Protein AF-A0A7S1SXX4-F1 (afdb_monomer)

Organism: NCBI:txid63592

Secondary structure (DSSP, 8-state):
---PPP-PPP-----PPPPP-----PPP-----------------------PPPP------S--GGG--EEEEHHHHHH-SSPPPTT-TT--EEEGGGS-GGGEEEEEE-----PPPSSTTS--TTS--TT-HHHHHHHHHHHHHHHHS-TT-EEEEEEHHHHS-TTS-TTTTTHHHHHHHHHH-SEEE-----TTGGG----SS-S-HHHH---HHHHSSTTSGGG-HHHHHHHHHHHHSPPP-SHHHHHHHHHHTT---

Structure (mmCIF, N/CA/C/O backbone):
data_AF-A0A7S1SXX4-F1
#
_entry.id   AF-A0A7S1SXX4-F1
#
loop_
_atom_site.group_PDB
_atom_site.id
_atom_site.type_symbol
_atom_site.label_atom_id
_atom_site.label_alt_id
_atom_site.label_comp_id
_atom_site.label_asym_id
_atom_site.label_entity_id
_atom_site.label_seq_id
_atom_site.pdbx_PDB_ins_code
_atom_site.Cartn_x
_atom_site.Cartn_y
_atom_site.Cartn_z
_atom_site.occupancy
_atom_site.B_iso_or_equiv
_atom_site.auth_seq_id
_atom_site.auth_comp_id
_atom_site.auth_asym_id
_atom_site.auth_atom_id
_atom_site.pdbx_PDB_model_num
ATOM 1 N N . GLY A 1 1 ? 48.242 -36.840 -3.205 1.00 42.34 1 GLY A N 1
ATOM 2 C CA . GLY A 1 1 ? 47.918 -35.452 -3.560 1.00 42.34 1 GLY A CA 1
ATOM 3 C C . GLY A 1 1 ? 46.430 -35.319 -3.431 1.00 42.34 1 GLY A C 1
ATOM 4 O O . GLY A 1 1 ? 45.737 -35.582 -4.400 1.00 42.34 1 GLY A O 1
ATOM 5 N N . ASP A 1 2 ? 45.972 -35.046 -2.214 1.00 36.59 2 ASP A N 1
ATOM 6 C CA . ASP A 1 2 ? 44.556 -34.873 -1.900 1.00 36.59 2 ASP A CA 1
ATOM 7 C C . ASP A 1 2 ? 44.138 -33.450 -2.254 1.00 36.59 2 ASP A C 1
ATOM 9 O O . ASP A 1 2 ? 44.758 -32.485 -1.806 1.00 36.59 2 ASP A O 1
ATOM 13 N N . SER A 1 3 ? 43.103 -33.330 -3.082 1.00 38.56 3 SER A N 1
ATOM 14 C CA . SER A 1 3 ? 42.464 -32.060 -3.411 1.00 38.56 3 SER A CA 1
ATOM 15 C C . SER A 1 3 ? 41.132 -32.006 -2.675 1.00 38.56 3 SER A C 1
ATOM 17 O O . SER A 1 3 ? 40.170 -32.678 -3.042 1.00 38.56 3 SER A O 1
ATOM 19 N N . SER A 1 4 ? 41.106 -31.246 -1.584 1.00 43.66 4 SER A N 1
ATOM 20 C CA . SER A 1 4 ? 39.895 -30.890 -0.857 1.00 43.66 4 SER A CA 1
ATOM 21 C C . SER A 1 4 ? 39.207 -29.709 -1.546 1.00 43.66 4 SER A C 1
ATOM 23 O O . SER A 1 4 ? 39.810 -28.668 -1.802 1.00 43.66 4 SER A O 1
ATOM 25 N N . VAL A 1 5 ? 37.921 -29.883 -1.845 1.00 42.25 5 VAL A N 1
ATOM 26 C CA . VAL A 1 5 ? 37.015 -28.828 -2.318 1.00 42.25 5 VAL A CA 1
ATOM 27 C C . VAL A 1 5 ? 36.476 -28.074 -1.096 1.00 42.25 5 VAL A C 1
ATOM 29 O O . VAL A 1 5 ? 36.021 -28.735 -0.159 1.00 42.25 5 VAL A O 1
ATOM 32 N N . PRO A 1 6 ? 36.486 -26.729 -1.059 1.00 37.81 6 PRO A N 1
ATOM 33 C CA . PRO A 1 6 ? 35.869 -25.993 0.032 1.00 37.81 6 PRO A CA 1
ATOM 34 C C . PRO A 1 6 ? 34.366 -25.823 -0.217 1.00 37.81 6 PRO A C 1
ATOM 36 O O . PRO A 1 6 ? 33.935 -25.263 -1.224 1.00 37.81 6 PRO A O 1
ATOM 39 N N . THR A 1 7 ? 33.567 -26.293 0.735 1.00 38.50 7 THR A N 1
ATOM 40 C CA . THR A 1 7 ? 32.127 -26.049 0.831 1.00 38.50 7 THR A CA 1
ATOM 41 C C . THR A 1 7 ? 31.903 -24.626 1.348 1.00 38.50 7 THR A C 1
ATOM 43 O O . THR A 1 7 ? 32.208 -24.325 2.501 1.00 38.50 7 THR A O 1
ATOM 46 N N . SER A 1 8 ? 31.386 -23.730 0.507 1.00 35.53 8 SER A N 1
ATOM 47 C CA . SER A 1 8 ? 30.957 -22.393 0.927 1.00 35.53 8 SER A CA 1
ATOM 48 C C . SER A 1 8 ? 29.568 -22.456 1.566 1.00 35.53 8 SER A C 1
ATOM 50 O O . SER A 1 8 ? 28.611 -22.909 0.939 1.00 35.53 8 SER A O 1
ATOM 52 N N . VAL A 1 9 ? 29.468 -21.987 2.808 1.00 37.84 9 VAL A N 1
ATOM 53 C CA . VAL A 1 9 ? 28.214 -21.791 3.552 1.00 37.84 9 VAL A CA 1
ATOM 54 C C . VAL A 1 9 ? 27.491 -20.552 2.996 1.00 37.84 9 VAL A C 1
ATOM 56 O O . VAL A 1 9 ? 28.163 -19.551 2.733 1.00 37.84 9 VAL A O 1
ATOM 59 N N . PRO A 1 10 ? 26.157 -20.568 2.805 1.00 34.31 10 PRO A N 1
ATOM 60 C CA . PRO A 1 10 ? 25.430 -19.376 2.395 1.00 34.31 10 PRO A CA 1
ATOM 61 C C . PRO A 1 10 ? 25.382 -18.365 3.545 1.00 34.31 10 PRO A C 1
ATOM 63 O O . PRO A 1 10 ? 25.036 -18.687 4.679 1.00 34.31 10 PRO A O 1
ATOM 66 N N . ASN A 1 11 ? 25.770 -17.137 3.220 1.00 31.97 11 ASN A N 1
ATOM 67 C CA . ASN A 1 11 ? 25.748 -15.985 4.106 1.00 31.97 11 ASN A CA 1
ATOM 68 C C . ASN A 1 11 ? 24.285 -15.544 4.283 1.00 31.97 11 ASN A C 1
ATOM 70 O O . ASN A 1 11 ? 23.679 -15.039 3.339 1.00 31.97 11 ASN A O 1
ATOM 74 N N . GLU A 1 12 ? 23.697 -15.775 5.457 1.00 30.33 12 GLU A N 1
ATOM 75 C CA . GLU A 1 12 ? 22.389 -15.216 5.806 1.00 30.33 12 GLU A CA 1
ATOM 76 C C . GLU A 1 12 ? 22.524 -13.692 5.926 1.00 30.33 12 GLU A C 1
ATOM 78 O O . GLU A 1 12 ? 23.107 -13.168 6.876 1.00 30.33 12 GLU A O 1
ATOM 83 N N . SER A 1 13 ? 22.019 -12.960 4.932 1.00 32.44 13 SER A N 1
ATOM 84 C CA . SER A 1 13 ? 21.911 -11.504 5.017 1.00 32.44 13 SER A CA 1
ATOM 85 C C . SER A 1 13 ? 20.842 -11.112 6.047 1.00 32.44 13 SER A C 1
ATOM 87 O O . SER A 1 13 ? 19.745 -11.676 6.032 1.00 32.44 13 SER A O 1
ATOM 89 N N . PRO A 1 14 ? 21.114 -10.131 6.928 1.00 28.44 14 PRO A N 1
ATOM 90 C CA . PRO A 1 14 ? 20.143 -9.679 7.914 1.00 28.44 14 PRO A CA 1
ATOM 91 C C . PRO A 1 14 ? 18.947 -9.009 7.229 1.00 28.44 14 PRO A C 1
ATOM 93 O O . PRO A 1 14 ? 19.100 -8.234 6.285 1.00 28.44 14 PRO A O 1
ATOM 96 N N . ALA A 1 15 ? 17.743 -9.294 7.727 1.00 28.27 15 ALA A N 1
ATOM 97 C CA . ALA A 1 15 ? 16.518 -8.636 7.298 1.00 28.27 15 ALA A CA 1
ATOM 98 C C . ALA A 1 15 ? 16.593 -7.128 7.603 1.00 28.27 15 ALA A C 1
ATOM 100 O O . ALA A 1 15 ? 16.555 -6.720 8.762 1.00 28.27 15 ALA A O 1
ATOM 101 N N . VAL A 1 16 ? 16.698 -6.304 6.559 1.00 31.19 16 VAL A N 1
ATOM 102 C CA . VAL A 1 16 ? 16.670 -4.836 6.660 1.00 31.19 16 VAL A CA 1
ATOM 103 C C . VAL A 1 16 ? 15.206 -4.351 6.636 1.00 31.19 16 VAL A C 1
ATOM 105 O O . VAL A 1 16 ? 14.392 -4.945 5.917 1.00 31.19 16 VAL A O 1
ATOM 108 N N . PRO A 1 17 ? 14.824 -3.327 7.429 1.00 28.09 17 PRO A N 1
ATOM 109 C CA . PRO A 1 17 ? 13.440 -2.864 7.519 1.00 28.09 17 PRO A CA 1
ATOM 110 C C . PRO A 1 17 ? 12.947 -2.278 6.193 1.00 28.09 17 PRO A C 1
ATOM 112 O O . PRO A 1 17 ? 13.644 -1.498 5.549 1.00 28.09 17 PRO A O 1
ATOM 115 N N . VAL A 1 18 ? 11.717 -2.625 5.815 1.00 35.22 18 VAL A N 1
ATOM 116 C CA . VAL A 1 18 ? 10.977 -1.946 4.745 1.00 35.22 18 VAL A CA 1
ATOM 117 C C . VAL A 1 18 ? 10.426 -0.644 5.339 1.00 35.22 18 VAL A C 1
ATOM 119 O O . VAL A 1 18 ? 9.775 -0.715 6.381 1.00 35.22 18 VAL A O 1
ATOM 122 N N . PRO A 1 19 ? 10.669 0.536 4.744 1.00 34.72 19 PRO A N 1
ATOM 123 C CA . PRO A 1 19 ? 10.151 1.785 5.285 1.00 34.72 19 PRO A CA 1
ATOM 124 C C . PRO A 1 19 ? 8.632 1.849 5.102 1.00 34.72 19 PRO A C 1
ATOM 126 O O . PRO A 1 19 ? 8.118 1.814 3.985 1.00 34.72 19 PRO A O 1
ATOM 129 N N . ILE A 1 20 ? 7.915 1.959 6.217 1.00 40.34 20 ILE A N 1
ATOM 130 C CA . ILE A 1 20 ? 6.488 2.274 6.258 1.00 40.34 20 ILE A CA 1
ATOM 131 C C . ILE A 1 20 ? 6.374 3.788 6.412 1.00 40.34 20 ILE A C 1
ATOM 133 O O . ILE A 1 20 ? 6.875 4.364 7.378 1.00 40.34 20 ILE A O 1
ATOM 137 N N . MET A 1 21 ? 5.728 4.453 5.453 1.00 36.31 21 MET A N 1
ATOM 138 C CA . MET A 1 21 ? 5.452 5.885 5.556 1.00 36.31 21 MET A CA 1
ATOM 139 C C . MET A 1 21 ? 4.348 6.119 6.594 1.00 36.31 21 MET A C 1
ATOM 141 O O . MET A 1 21 ? 3.162 5.999 6.296 1.00 36.31 21 MET A O 1
ATOM 145 N N . GLY A 1 22 ? 4.743 6.427 7.829 1.00 29.55 22 GLY A N 1
ATOM 146 C CA . GLY A 1 22 ? 3.847 6.903 8.880 1.00 29.55 22 GLY A CA 1
ATOM 147 C C . GLY A 1 22 ? 3.917 8.425 9.010 1.00 29.55 22 GLY A C 1
ATOM 148 O O . GLY A 1 22 ? 4.982 8.978 9.274 1.00 29.55 22 GLY A O 1
ATOM 149 N N . ASN A 1 23 ? 2.782 9.110 8.871 1.00 30.80 23 ASN A N 1
ATOM 150 C CA . ASN A 1 23 ? 2.669 10.531 9.200 1.00 30.80 23 ASN A CA 1
ATOM 151 C C . ASN A 1 23 ? 2.659 10.715 10.728 1.00 30.80 23 ASN A C 1
ATOM 153 O O . ASN A 1 23 ? 1.639 10.503 11.381 1.00 30.80 23 ASN A O 1
ATOM 157 N N . THR A 1 24 ? 3.774 11.147 11.319 1.00 30.06 24 THR A N 1
ATOM 158 C CA . THR A 1 24 ? 3.806 11.626 12.712 1.00 30.06 24 THR A CA 1
ATOM 159 C C . THR A 1 24 ? 3.599 13.137 12.771 1.00 30.06 24 THR A C 1
ATOM 161 O O . THR A 1 24 ? 4.527 13.907 12.531 1.00 30.06 24 THR A O 1
ATOM 164 N N . LEU A 1 25 ? 2.391 13.567 13.145 1.00 32.88 25 LEU A N 1
ATOM 165 C CA . LEU A 1 25 ? 2.101 14.935 13.584 1.00 32.88 25 LEU A CA 1
ATOM 166 C C . LEU A 1 25 ? 2.205 15.008 15.113 1.00 32.88 25 LEU A C 1
ATOM 168 O O . LEU A 1 25 ? 1.455 14.361 15.842 1.00 32.88 25 LEU A O 1
ATOM 172 N N . GLY A 1 26 ? 3.169 15.790 15.601 1.00 26.61 26 GLY A N 1
ATOM 173 C CA . GLY A 1 26 ? 3.351 16.067 17.022 1.00 26.61 26 GLY A CA 1
ATOM 174 C C . GLY A 1 26 ? 2.311 17.060 17.542 1.00 26.61 26 GLY A C 1
ATOM 175 O O . GLY A 1 26 ? 2.196 18.166 17.021 1.00 26.61 26 GLY A O 1
ATOM 176 N N . SER A 1 27 ? 1.591 16.696 18.606 1.00 31.97 27 SER A N 1
ATOM 177 C CA . SER A 1 27 ? 0.751 17.631 19.363 1.00 31.97 27 SER A CA 1
ATOM 178 C C . SER A 1 27 ? 1.429 18.017 20.681 1.00 31.97 27 SER A C 1
ATOM 180 O O . SER A 1 27 ? 1.639 17.176 21.557 1.00 31.97 27 SER A O 1
ATOM 182 N N . SER A 1 28 ? 1.732 19.305 20.825 1.00 31.22 28 SER A N 1
ATOM 183 C CA . SER A 1 28 ? 2.083 19.959 22.089 1.00 31.22 28 SER A CA 1
ATOM 184 C C . SER A 1 28 ? 0.859 19.997 23.015 1.00 31.22 28 SER A C 1
ATOM 186 O O . SER A 1 28 ? -0.213 20.440 22.606 1.00 31.22 28 SER A O 1
ATOM 188 N N . GLY A 1 29 ? 1.012 19.512 24.250 1.00 29.17 29 GLY A N 1
ATOM 189 C CA . GLY A 1 29 ? -0.036 19.486 25.271 1.00 29.17 29 GLY A CA 1
ATOM 190 C C . GLY A 1 29 ? 0.169 20.540 26.360 1.00 29.17 29 GLY A C 1
ATOM 191 O O . GLY A 1 29 ? 1.288 20.763 26.822 1.00 29.17 29 GLY A O 1
ATOM 192 N N . ALA A 1 30 ? -0.934 21.128 26.832 1.00 28.55 30 ALA A N 1
ATOM 193 C CA . ALA A 1 30 ? -0.985 21.946 28.039 1.00 28.55 30 ALA A CA 1
ATOM 194 C C . ALA A 1 30 ? -2.133 21.507 28.977 1.00 28.55 30 ALA A C 1
ATOM 196 O O . ALA A 1 30 ? -3.298 21.606 28.624 1.00 28.55 30 ALA A O 1
ATOM 197 N N . LYS A 1 31 ? -1.720 21.082 30.185 1.00 30.44 31 LYS A N 1
ATOM 198 C CA . LYS A 1 31 ? -2.315 21.203 31.542 1.00 30.44 31 LYS A CA 1
ATOM 199 C C . LYS A 1 31 ? -3.751 20.730 31.864 1.00 30.44 31 LYS A C 1
ATOM 201 O O . LYS A 1 31 ? -4.723 21.228 31.321 1.00 30.44 31 LYS A O 1
ATOM 206 N N . GLY A 1 32 ? -3.851 19.992 32.984 1.00 30.33 32 GLY A N 1
ATOM 207 C CA . GLY A 1 32 ? -4.975 20.077 33.940 1.00 30.33 32 GLY A CA 1
ATOM 208 C C . GLY A 1 32 ? -5.210 18.822 34.801 1.00 30.33 32 GLY A C 1
ATOM 209 O O . GLY A 1 32 ? -5.656 17.813 34.282 1.00 30.33 32 GLY A O 1
ATOM 210 N N . LYS A 1 33 ? -4.920 18.887 36.112 1.00 31.12 33 LYS A N 1
ATOM 211 C CA . LYS A 1 33 ? -5.142 17.847 37.153 1.00 31.12 33 LYS A CA 1
ATOM 212 C C . LYS A 1 33 ? -6.550 17.937 37.777 1.00 31.12 33 LYS A C 1
ATOM 214 O O . LYS A 1 33 ? -6.997 19.059 37.989 1.00 31.12 33 LYS A O 1
ATOM 219 N N . THR A 1 34 ? -7.130 16.806 38.223 1.00 30.00 34 THR A N 1
ATOM 220 C CA . THR A 1 34 ? -7.563 16.434 39.619 1.00 30.00 34 THR A CA 1
ATOM 221 C C . THR A 1 34 ? -8.603 15.279 39.602 1.00 30.00 34 THR A C 1
ATOM 223 O O . THR A 1 34 ? -9.496 15.300 38.768 1.00 30.00 34 THR A O 1
ATOM 226 N N . ALA A 1 35 ? -8.305 14.135 40.251 1.00 32.50 35 ALA A N 1
ATOM 227 C CA . ALA A 1 35 ? -8.849 13.572 41.524 1.00 32.50 35 ALA A CA 1
ATOM 228 C C . ALA A 1 35 ? -10.248 12.902 41.385 1.00 32.50 35 ALA A C 1
ATOM 230 O O . ALA A 1 35 ? -11.207 13.577 41.044 1.00 32.50 35 ALA A O 1
ATOM 231 N N . GLU A 1 36 ? -10.374 11.565 41.368 1.00 30.97 36 GLU A N 1
ATOM 232 C CA . GLU A 1 36 ? -10.421 10.569 42.477 1.00 30.97 36 GLU A CA 1
ATOM 233 C C . GLU A 1 36 ? -11.829 10.387 43.094 1.00 30.97 36 GLU A C 1
ATOM 235 O O . GLU A 1 36 ? -12.333 11.295 43.747 1.00 30.97 36 GLU A O 1
ATOM 240 N N . THR A 1 37 ? -12.461 9.217 42.880 1.00 32.47 37 THR A N 1
ATOM 241 C CA . THR A 1 37 ? -13.038 8.281 43.890 1.00 32.47 37 THR A CA 1
ATOM 242 C C . THR A 1 37 ? -14.017 7.268 43.253 1.00 32.47 37 THR A C 1
ATOM 244 O O . THR A 1 37 ? -14.938 7.634 42.532 1.00 32.47 37 THR A O 1
ATOM 247 N N . ASP A 1 38 ? -13.788 5.987 43.552 1.00 31.61 38 ASP A N 1
ATOM 248 C CA . ASP A 1 38 ? -14.697 4.817 43.461 1.00 31.61 38 ASP A CA 1
ATOM 249 C C . ASP A 1 38 ? -15.239 4.546 44.902 1.00 31.61 38 ASP A C 1
ATOM 251 O O . ASP A 1 38 ? -14.650 5.143 45.816 1.00 31.61 38 ASP A O 1
ATOM 255 N N . PRO A 1 39 ? -16.242 3.672 45.219 1.00 46.91 39 PRO A N 1
ATOM 256 C CA . PRO A 1 39 ? -16.482 2.356 44.595 1.00 46.91 39 PRO A CA 1
ATOM 257 C C . PRO A 1 39 ? -17.946 1.811 44.492 1.00 46.91 39 PRO A C 1
ATOM 259 O O . PRO A 1 39 ? -18.833 2.125 45.280 1.00 46.91 39 PRO A O 1
ATOM 262 N N . THR A 1 40 ? -18.113 0.850 43.569 1.00 33.00 40 THR A N 1
ATOM 263 C CA . THR A 1 40 ? -18.828 -0.456 43.666 1.00 33.00 40 THR A CA 1
ATOM 264 C C . THR A 1 40 ? -20.320 -0.544 44.046 1.00 33.00 40 THR A C 1
ATOM 266 O O . THR A 1 40 ? -20.675 -0.367 45.205 1.00 33.00 40 THR A O 1
ATOM 269 N N . THR A 1 41 ? -21.152 -1.128 43.158 1.00 35.28 41 THR A N 1
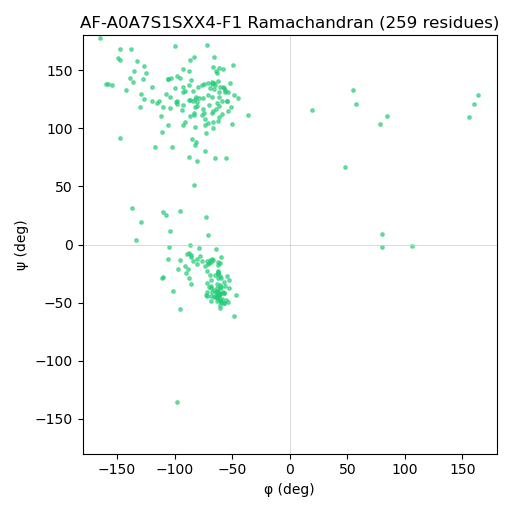ATOM 270 C CA . THR A 1 41 ? -21.976 -2.331 43.471 1.00 35.28 41 THR A CA 1
ATOM 271 C C . THR A 1 41 ? -22.445 -3.084 42.209 1.00 35.28 41 THR A C 1
ATOM 273 O O . THR A 1 41 ? -22.862 -2.481 41.227 1.00 35.28 41 THR A O 1
ATOM 276 N N . VAL A 1 42 ? -22.384 -4.419 42.271 1.00 39.59 42 VAL A N 1
ATOM 277 C CA . VAL A 1 42 ? -22.809 -5.422 41.269 1.00 39.59 42 VAL A CA 1
ATOM 278 C C . VAL A 1 42 ? -24.255 -5.868 41.541 1.00 39.59 42 VAL A C 1
ATOM 280 O O . VAL A 1 42 ? -24.644 -5.945 42.708 1.00 39.59 42 VAL A O 1
ATOM 283 N N . PRO A 1 43 ? -25.022 -6.273 40.510 1.00 39.00 43 PRO A N 1
ATOM 284 C CA . PRO A 1 43 ? -25.698 -7.566 40.624 1.00 39.00 43 PRO A CA 1
ATOM 285 C C . PRO A 1 43 ? -25.634 -8.431 39.353 1.00 39.00 43 PRO A C 1
ATOM 287 O O . PRO A 1 43 ? -25.790 -7.985 38.221 1.00 39.00 43 PRO A O 1
ATOM 290 N N . THR A 1 44 ? -25.441 -9.720 39.609 1.00 36.31 44 THR A N 1
ATOM 291 C CA . THR A 1 44 ? -25.554 -10.880 38.722 1.00 36.31 44 THR A CA 1
ATOM 292 C C . THR A 1 44 ? -26.988 -11.157 38.268 1.00 36.31 44 THR A C 1
ATOM 294 O O . THR A 1 44 ? -27.878 -11.257 39.108 1.00 36.31 44 THR A O 1
ATOM 297 N N . SER A 1 45 ? -27.179 -11.484 36.988 1.00 38.81 45 SER A N 1
ATOM 298 C CA . SER A 1 45 ? -28.032 -12.615 36.587 1.00 38.81 45 SER A CA 1
ATOM 299 C C . SER A 1 45 ? -27.597 -13.147 35.217 1.00 38.81 45 SER A C 1
ATOM 301 O O . SER A 1 45 ? -27.200 -12.389 34.336 1.00 38.81 45 SER A O 1
ATOM 303 N N . ARG A 1 46 ? -27.570 -14.478 35.115 1.00 36.34 46 ARG A N 1
ATOM 304 C CA . ARG A 1 46 ? -27.290 -15.276 33.918 1.00 36.34 46 ARG A CA 1
ATOM 305 C C . ARG A 1 46 ? -28.603 -15.472 33.173 1.00 36.34 46 ARG A C 1
ATOM 307 O O . ARG A 1 46 ? -29.553 -15.848 33.842 1.00 36.34 46 ARG A O 1
ATOM 314 N N . ASP A 1 47 ? -28.597 -15.347 31.848 1.00 35.88 47 ASP A N 1
ATOM 315 C CA . ASP A 1 47 ? -29.433 -16.172 30.971 1.00 35.88 47 ASP A CA 1
ATOM 316 C C . ASP A 1 47 ? -28.878 -16.233 29.534 1.00 35.88 47 ASP A C 1
ATOM 318 O O . ASP A 1 47 ? -28.378 -15.254 28.990 1.00 35.88 47 ASP A O 1
ATOM 322 N N . ALA A 1 48 ? -28.945 -17.460 29.012 1.00 36.34 48 ALA A N 1
ATOM 323 C CA . ALA A 1 48 ? -28.829 -17.993 27.653 1.00 36.34 48 ALA A CA 1
ATOM 324 C C . ALA A 1 48 ? -28.155 -17.173 26.527 1.00 36.34 48 ALA A C 1
ATOM 326 O O . ALA A 1 48 ? -28.665 -16.186 26.005 1.00 36.34 48 ALA A O 1
ATOM 327 N N . GLU A 1 49 ? -27.046 -17.746 26.062 1.00 33.06 49 GLU A N 1
ATOM 328 C CA . GLU A 1 49 ? -26.211 -17.384 24.921 1.00 33.06 49 GLU A CA 1
ATOM 329 C C . GLU A 1 49 ? -26.911 -17.680 23.578 1.00 33.06 49 GLU A C 1
ATOM 331 O O . GLU A 1 49 ? -27.004 -18.823 23.133 1.00 33.06 49 GLU A O 1
ATOM 336 N N . ALA A 1 50 ? -27.390 -16.624 22.920 1.00 38.34 50 ALA A N 1
ATOM 337 C CA . ALA A 1 50 ? -27.614 -16.579 21.480 1.00 38.34 50 ALA A CA 1
ATOM 338 C C . ALA A 1 50 ? -26.660 -15.523 20.913 1.00 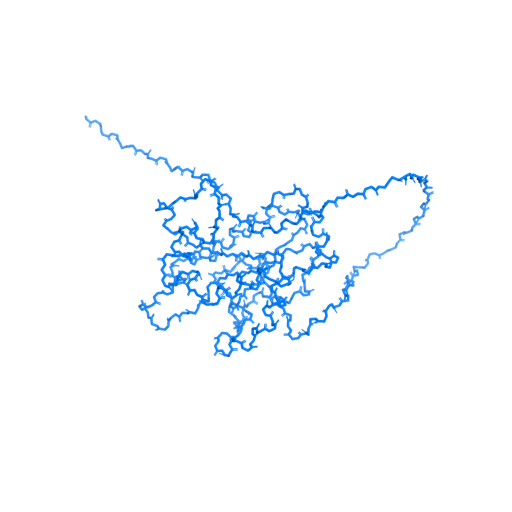38.34 50 ALA A C 1
ATOM 340 O O . ALA A 1 50 ? -26.688 -14.374 21.351 1.00 38.34 50 ALA A O 1
ATOM 341 N N . THR A 1 51 ? -25.784 -15.909 19.983 1.00 39.62 51 THR A N 1
ATOM 342 C CA . THR A 1 51 ? -24.799 -15.010 19.367 1.00 39.62 51 THR A CA 1
ATOM 343 C C . THR A 1 51 ? -25.524 -13.849 18.673 1.00 39.62 51 THR A C 1
ATOM 345 O O . THR A 1 51 ? -26.218 -14.090 17.681 1.00 39.62 51 THR A O 1
ATOM 348 N N . PRO A 1 52 ? -25.408 -12.595 19.149 1.00 33.31 52 PRO A N 1
ATOM 349 C CA . PRO A 1 52 ? -26.037 -11.474 18.479 1.00 33.31 52 PRO A CA 1
ATOM 350 C C . PRO A 1 52 ? -25.174 -11.064 17.288 1.00 33.31 52 PRO A C 1
ATOM 352 O O . PRO A 1 52 ? -23.953 -10.938 17.399 1.00 33.31 52 PRO A O 1
ATOM 355 N N . ALA A 1 53 ? -25.818 -10.820 16.148 1.00 39.78 53 ALA A N 1
ATOM 356 C CA . ALA A 1 53 ? -25.211 -10.060 15.068 1.00 39.78 53 ALA A CA 1
ATOM 357 C C . ALA A 1 53 ? -24.734 -8.712 15.633 1.00 39.78 53 ALA A C 1
ATOM 359 O O . ALA A 1 53 ? -25.516 -7.978 16.239 1.00 39.78 53 ALA A O 1
ATOM 360 N N . VAL A 1 54 ? -23.444 -8.417 15.472 1.00 38.97 54 VAL A N 1
ATOM 361 C CA . VAL A 1 54 ? -22.851 -7.147 15.901 1.00 38.97 54 VAL A CA 1
ATOM 362 C C . VAL A 1 54 ? -23.512 -6.018 15.096 1.00 38.97 54 VAL A C 1
ATOM 364 O O . VAL A 1 54 ? -23.451 -6.058 13.864 1.00 38.97 54 VAL A O 1
ATOM 367 N N . PRO A 1 55 ? -24.152 -5.026 15.741 1.00 33.78 55 PRO A N 1
ATOM 368 C CA . PRO A 1 55 ? -24.711 -3.876 15.044 1.00 33.78 55 PRO A CA 1
ATOM 369 C C . PRO A 1 55 ? -23.596 -3.104 14.336 1.00 33.78 55 PRO A C 1
ATOM 371 O O . PRO A 1 55 ? -22.553 -2.810 14.923 1.00 33.78 55 PRO A O 1
ATOM 374 N N . SER A 1 56 ? -23.811 -2.784 13.061 1.00 47.69 56 SER A N 1
ATOM 375 C CA . SER A 1 56 ? -22.929 -1.904 12.295 1.00 47.69 56 SER A CA 1
ATOM 376 C C . SER A 1 56 ? -23.142 -0.459 12.757 1.00 47.69 56 SER A C 1
ATOM 378 O O . SER A 1 56 ? -23.885 0.306 12.148 1.00 47.69 56 SER A O 1
ATOM 380 N N . ASP A 1 57 ? -22.526 -0.095 13.881 1.00 36.22 57 ASP A N 1
ATOM 381 C CA . ASP A 1 57 ? -22.570 1.262 14.432 1.00 36.22 57 ASP A CA 1
ATOM 382 C C . ASP A 1 57 ? -21.560 2.163 13.709 1.00 36.22 57 ASP A C 1
ATOM 384 O O . ASP A 1 57 ? -20.522 2.553 14.251 1.00 36.22 57 ASP A O 1
ATOM 388 N N . ARG A 1 58 ? -21.855 2.511 12.452 1.00 51.84 58 ARG A N 1
ATOM 389 C CA . ARG A 1 58 ? -21.244 3.682 11.816 1.00 51.84 58 ARG A CA 1
ATOM 390 C C . ARG A 1 58 ? -22.346 4.581 11.257 1.00 51.84 58 ARG A C 1
ATOM 392 O O . ARG A 1 58 ? -23.113 4.135 10.405 1.00 51.84 58 ARG A O 1
ATOM 399 N N . PRO A 1 59 ? -22.389 5.871 11.635 1.00 34.69 59 PRO A N 1
ATOM 400 C CA . PRO A 1 59 ? -22.920 6.880 10.741 1.00 34.69 59 PRO A CA 1
ATOM 401 C C . PRO A 1 59 ? -21.996 6.861 9.529 1.00 34.69 59 PRO A C 1
ATOM 403 O O . PRO A 1 59 ? -20.833 7.256 9.620 1.00 34.69 59 PRO A O 1
ATOM 406 N N . THR A 1 60 ? -22.474 6.319 8.415 1.00 41.00 60 THR A N 1
ATOM 407 C CA . THR A 1 60 ? -21.802 6.433 7.127 1.00 41.00 60 THR A CA 1
ATOM 408 C C . THR A 1 60 ? -21.493 7.910 6.911 1.00 41.00 60 THR A C 1
ATOM 410 O O . THR A 1 60 ? -22.382 8.690 6.569 1.00 41.00 60 THR A O 1
ATOM 413 N N . ALA A 1 61 ? -20.231 8.317 7.087 1.00 42.97 61 ALA A N 1
ATOM 414 C CA . ALA A 1 61 ? -19.708 9.397 6.265 1.00 42.97 61 ALA A CA 1
ATOM 415 C C . ALA A 1 61 ? -20.172 9.055 4.848 1.00 42.97 61 ALA A C 1
ATOM 417 O O . ALA A 1 61 ? -20.016 7.894 4.473 1.00 42.97 61 ALA A O 1
ATOM 418 N N . ASN A 1 62 ? -20.854 9.979 4.165 1.00 39.38 62 ASN A N 1
ATOM 419 C CA . ASN A 1 62 ? -21.517 9.778 2.872 1.00 39.38 62 ASN A CA 1
ATOM 420 C C . ASN A 1 62 ? -20.537 9.239 1.812 1.00 39.38 62 ASN A C 1
ATOM 422 O O . ASN A 1 62 ? -20.090 9.963 0.929 1.00 39.38 62 ASN A O 1
ATOM 426 N N . VAL A 1 63 ? -20.185 7.965 1.912 1.00 43.62 63 VAL A N 1
ATOM 427 C CA . VAL A 1 63 ? -19.512 7.186 0.897 1.00 43.62 63 VAL A CA 1
ATOM 428 C C . VAL A 1 63 ? -20.676 6.587 0.121 1.00 43.62 63 VAL A C 1
ATOM 430 O O . VAL A 1 63 ? -21.387 5.741 0.669 1.00 43.62 63 VAL A O 1
ATOM 433 N N . PRO A 1 64 ? -20.979 7.089 -1.088 1.00 38.16 64 PRO A N 1
ATOM 434 C CA . PRO A 1 64 ? -22.076 6.553 -1.883 1.00 38.16 64 PRO A CA 1
ATOM 435 C C . PRO A 1 64 ? -21.917 5.031 -2.008 1.00 38.16 64 PRO A C 1
ATOM 437 O O . PRO A 1 64 ? -20.801 4.553 -2.196 1.00 38.16 64 PRO A O 1
ATOM 440 N N . SER A 1 65 ? -23.007 4.258 -1.906 1.00 45.41 65 SER A N 1
ATOM 441 C CA . SER A 1 65 ? -22.944 2.781 -1.872 1.00 45.41 65 SER A CA 1
ATOM 442 C C . SER A 1 65 ? -22.325 2.156 -3.128 1.00 45.41 65 SER A C 1
ATOM 444 O O . SER A 1 65 ? -21.902 1.006 -3.111 1.00 45.41 65 SER A O 1
ATOM 446 N N . SER A 1 66 ? -22.216 2.918 -4.219 1.00 45.34 66 SER A N 1
ATOM 447 C CA . SER A 1 66 ? -21.492 2.511 -5.419 1.00 45.34 66 SER A CA 1
ATOM 448 C C . SER A 1 66 ? -19.970 2.639 -5.286 1.00 45.34 66 SER A C 1
ATOM 450 O O . SER A 1 66 ? -19.272 2.167 -6.169 1.00 45.34 66 SER A O 1
ATOM 452 N N . ALA A 1 67 ? -19.420 3.256 -4.240 1.00 53.56 67 ALA A N 1
ATOM 453 C CA . ALA A 1 67 ? -17.985 3.507 -4.055 1.00 53.56 67 ALA A CA 1
ATOM 454 C C . ALA A 1 67 ? -17.318 2.567 -3.039 1.00 53.56 67 ALA A C 1
ATOM 456 O O . ALA A 1 67 ? -16.184 2.812 -2.629 1.00 53.56 67 ALA A O 1
ATOM 457 N N . GLU A 1 68 ? -18.004 1.505 -2.620 1.00 73.12 68 GLU A N 1
ATOM 458 C CA . GLU A 1 68 ? -17.446 0.574 -1.651 1.00 73.12 68 GLU A CA 1
ATOM 459 C C . GLU A 1 68 ? -16.259 -0.185 -2.262 1.00 73.12 68 GLU A C 1
ATOM 461 O O . GLU A 1 68 ? -16.400 -0.941 -3.225 1.00 73.12 68 GLU A O 1
ATOM 466 N N . GLY A 1 69 ? -15.060 0.074 -1.733 1.00 81.81 69 GLY A N 1
ATOM 467 C CA . GLY A 1 69 ? -13.846 -0.611 -2.156 1.00 81.81 69 GLY A CA 1
ATOM 468 C C . GLY A 1 69 ? -13.937 -2.106 -1.864 1.00 81.81 69 GLY A C 1
ATOM 469 O O . GLY A 1 69 ? -14.434 -2.511 -0.811 1.00 81.81 69 GLY A O 1
ATOM 470 N N . MET A 1 70 ? -13.438 -2.917 -2.793 1.00 88.94 70 MET A N 1
ATOM 471 C CA . MET A 1 70 ? -13.305 -4.359 -2.622 1.00 88.94 70 MET A CA 1
ATOM 472 C C . MET A 1 70 ? -11.909 -4.667 -2.087 1.00 88.94 70 MET A C 1
ATOM 474 O O . MET A 1 70 ? -10.917 -4.179 -2.624 1.00 88.94 70 MET A O 1
ATOM 478 N N . PHE A 1 71 ? -11.829 -5.485 -1.044 1.00 92.88 71 PHE A N 1
ATOM 479 C CA . PHE A 1 71 ? -10.580 -5.820 -0.370 1.00 92.88 71 PHE A CA 1
ATOM 480 C C . PHE A 1 71 ? -10.371 -7.331 -0.322 1.00 92.88 71 PHE A C 1
ATOM 482 O O . PHE A 1 71 ? -11.322 -8.102 -0.208 1.00 92.88 71 PHE A O 1
ATOM 489 N N . VAL A 1 72 ? -9.112 -7.753 -0.373 1.00 94.19 72 VAL A N 1
ATOM 490 C CA . VAL A 1 72 ? -8.682 -9.142 -0.180 1.00 94.19 72 VAL A CA 1
ATOM 491 C C . VAL A 1 72 ? -8.068 -9.264 1.208 1.00 94.19 72 VAL A C 1
ATOM 493 O O . VAL A 1 72 ? -7.168 -8.505 1.565 1.00 94.19 72 VAL A O 1
ATOM 496 N N . SER A 1 73 ? -8.546 -1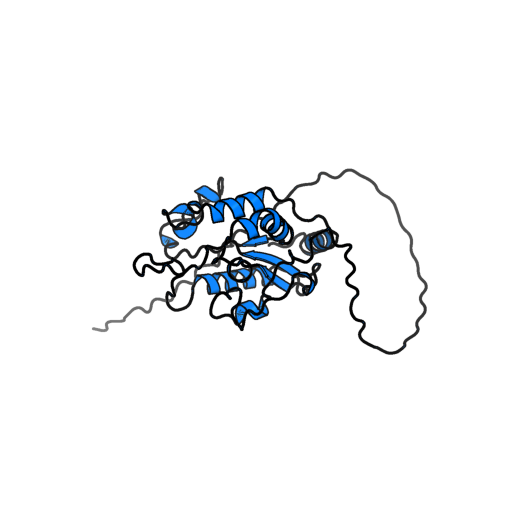0.214 2.011 1.00 96.31 73 SER A N 1
ATOM 497 C CA . SER A 1 73 ? -7.945 -10.488 3.319 1.00 96.31 73 SER A CA 1
ATOM 498 C C . SER A 1 73 ? -6.534 -11.059 3.158 1.00 96.31 73 SER A C 1
ATOM 500 O O . SER A 1 73 ? -6.247 -11.748 2.179 1.00 96.31 73 SER A O 1
ATOM 502 N N . LEU A 1 74 ? -5.656 -10.854 4.143 1.00 96.00 74 LEU A N 1
ATOM 503 C CA . LEU A 1 74 ? -4.323 -11.472 4.126 1.00 96.00 74 LEU A CA 1
ATOM 504 C C . LEU A 1 74 ? -4.384 -13.005 4.004 1.00 96.00 74 LEU A C 1
ATOM 506 O O . LEU A 1 74 ? -3.559 -13.598 3.317 1.00 96.00 74 LEU A O 1
ATOM 510 N N . SER A 1 75 ? -5.380 -13.651 4.620 1.00 95.44 75 SER A N 1
ATOM 511 C CA . SER A 1 75 ? -5.574 -15.099 4.466 1.00 95.44 75 SER A CA 1
ATOM 512 C C . SER A 1 75 ? -5.817 -15.475 3.007 1.00 95.44 75 SER A C 1
ATOM 514 O O . SER A 1 75 ? -5.140 -16.355 2.492 1.00 95.44 75 SER A O 1
ATOM 516 N N . ALA A 1 76 ? -6.735 -14.781 2.330 1.00 94.62 76 ALA A N 1
ATOM 517 C CA . ALA A 1 76 ? -7.023 -15.040 0.926 1.00 94.62 76 ALA A CA 1
ATOM 518 C C . ALA A 1 76 ? -5.830 -14.700 0.021 1.00 94.62 76 ALA A C 1
ATOM 520 O O . ALA A 1 76 ? -5.543 -15.448 -0.908 1.00 94.62 76 ALA A O 1
ATOM 521 N N . LEU A 1 77 ? -5.105 -13.610 0.309 1.00 93.12 77 LEU A N 1
ATOM 522 C CA . LEU A 1 77 ? -3.904 -13.205 -0.428 1.00 93.12 77 LEU A CA 1
ATOM 523 C C . LEU A 1 77 ? -2.839 -14.310 -0.433 1.00 93.12 77 LEU A C 1
ATOM 525 O O . LEU A 1 77 ? -2.221 -14.546 -1.470 1.00 93.12 77 LEU A O 1
ATOM 529 N N . ARG A 1 78 ? -2.619 -14.990 0.701 1.00 94.00 78 ARG A N 1
ATOM 530 C CA . ARG A 1 78 ? -1.615 -16.064 0.827 1.00 94.00 78 ARG A CA 1
ATOM 531 C C . ARG A 1 78 ? -1.879 -17.229 -0.129 1.00 94.00 78 ARG A C 1
ATOM 533 O O . ARG A 1 78 ? -0.925 -17.776 -0.682 1.00 94.00 78 ARG A O 1
ATOM 540 N N . ASP A 1 79 ? -3.149 -17.531 -0.384 1.00 92.69 79 ASP A N 1
ATOM 541 C CA . ASP A 1 79 ? -3.574 -18.626 -1.262 1.00 92.69 79 ASP A CA 1
ATOM 542 C C . ASP A 1 79 ? -3.518 -18.265 -2.757 1.00 92.69 79 ASP A C 1
ATOM 544 O O . ASP A 1 79 ? -3.611 -19.141 -3.624 1.00 92.69 79 ASP A O 1
ATOM 548 N N . LEU A 1 80 ? -3.346 -16.981 -3.092 1.00 88.19 80 LEU A N 1
ATOM 549 C CA . LEU A 1 80 ? -3.286 -16.533 -4.478 1.00 88.19 80 LEU A CA 1
ATOM 550 C C . LEU A 1 80 ? -1.992 -16.971 -5.167 1.00 88.19 80 LEU A C 1
ATOM 552 O O . LEU A 1 80 ? -0.895 -16.854 -4.625 1.00 88.19 80 LEU A O 1
ATOM 556 N N . ARG A 1 81 ? -2.119 -17.408 -6.422 1.00 85.50 81 ARG A N 1
ATOM 557 C CA . ARG A 1 81 ? -0.981 -17.660 -7.330 1.00 85.50 81 ARG A CA 1
ATOM 558 C C . ARG A 1 81 ? -0.704 -16.485 -8.265 1.00 85.50 81 ARG A C 1
ATOM 560 O O . ARG A 1 81 ? 0.389 -16.346 -8.803 1.00 85.50 81 ARG A O 1
ATOM 567 N N . GLU A 1 82 ? -1.707 -15.641 -8.450 1.00 84.00 82 GLU A N 1
ATOM 568 C CA . GLU A 1 82 ? -1.675 -14.452 -9.285 1.00 84.00 82 GLU A CA 1
ATOM 569 C C . GLU A 1 82 ? -2.578 -13.380 -8.679 1.00 84.00 82 GLU A C 1
ATOM 571 O O . GLU A 1 82 ? -3.466 -13.680 -7.877 1.00 84.00 82 GLU A O 1
ATOM 576 N N . PHE A 1 83 ? -2.343 -12.122 -9.045 1.00 83.50 83 PHE A N 1
ATOM 577 C CA . PHE A 1 83 ? -3.221 -11.043 -8.614 1.00 83.50 83 PHE A CA 1
ATOM 578 C C . PHE A 1 83 ? -4.609 -11.225 -9.237 1.00 83.50 83 PHE A C 1
ATOM 580 O O . PHE A 1 83 ? -4.715 -11.465 -10.444 1.00 83.50 83 PHE A O 1
ATOM 587 N N . PRO A 1 84 ? -5.686 -11.088 -8.451 1.00 78.81 84 PRO A N 1
ATOM 588 C CA . PRO A 1 84 ? -7.016 -11.352 -8.950 1.00 78.81 84 PRO A CA 1
ATOM 589 C C . PRO A 1 84 ? -7.475 -10.184 -9.827 1.00 78.81 84 PRO A C 1
ATOM 591 O O . PRO A 1 84 ? -7.280 -9.021 -9.480 1.00 78.81 84 PRO A O 1
ATOM 594 N N . ARG A 1 85 ? -8.097 -10.494 -10.965 1.00 77.38 85 ARG A N 1
ATOM 595 C CA . ARG A 1 85 ? -8.642 -9.492 -11.890 1.00 77.38 85 ARG A CA 1
ATOM 596 C C . ARG A 1 85 ? -10.121 -9.252 -11.617 1.00 77.38 85 ARG A C 1
ATOM 598 O O . ARG A 1 85 ? -10.867 -10.202 -11.364 1.00 77.38 85 ARG A O 1
ATOM 605 N N . ARG A 1 86 ? -10.570 -8.002 -11.758 1.00 73.75 86 ARG A N 1
ATOM 606 C CA . ARG A 1 86 ? -12.001 -7.673 -11.736 1.00 73.75 86 ARG A CA 1
ATOM 607 C C . ARG A 1 86 ? -12.761 -8.527 -12.759 1.00 73.75 86 ARG A C 1
ATOM 609 O O . ARG A 1 86 ? -12.359 -8.624 -13.915 1.00 73.75 86 ARG A O 1
ATOM 616 N N . GLY A 1 87 ? -13.862 -9.147 -12.335 1.00 70.62 87 GLY A N 1
ATOM 617 C CA . GLY A 1 87 ? -14.701 -9.989 -13.200 1.00 70.62 87 GLY A CA 1
ATOM 618 C C . GLY A 1 87 ? -14.184 -11.414 -13.428 1.00 70.62 87 GLY A C 1
ATOM 619 O O . GLY A 1 87 ? -14.875 -12.202 -14.071 1.00 70.62 87 GLY A O 1
ATOM 620 N N . ALA A 1 88 ? -13.021 -11.785 -12.881 1.00 72.75 88 ALA A N 1
ATOM 621 C CA . ALA A 1 88 ? -12.623 -13.186 -12.818 1.00 72.75 88 ALA A CA 1
ATOM 622 C C . ALA A 1 88 ? -13.543 -13.945 -11.848 1.00 72.75 88 ALA A C 1
ATOM 624 O O . ALA A 1 88 ? -13.867 -13.457 -10.765 1.00 72.75 88 ALA A O 1
ATOM 625 N N . SER A 1 89 ? -13.926 -15.169 -12.210 1.00 62.75 89 SER A N 1
ATOM 626 C CA . SER A 1 89 ? -14.885 -16.004 -11.470 1.00 62.75 89 SER A CA 1
ATOM 627 C C . SER A 1 89 ? -14.432 -16.433 -10.064 1.00 62.75 89 SER A C 1
ATOM 629 O O . SER A 1 89 ? -15.200 -17.076 -9.358 1.00 62.75 89 SER A O 1
ATOM 631 N N . ALA A 1 90 ? -13.208 -16.091 -9.649 1.00 68.31 90 ALA A N 1
ATOM 632 C CA . ALA A 1 90 ? -12.598 -16.527 -8.394 1.00 68.31 90 ALA A CA 1
ATOM 633 C C . ALA A 1 90 ? -11.855 -15.402 -7.642 1.00 68.31 90 ALA A C 1
ATOM 635 O O . ALA A 1 90 ? -10.854 -15.669 -6.987 1.00 68.31 90 ALA A O 1
ATOM 636 N N . CYS A 1 91 ? -12.292 -14.139 -7.737 1.00 75.31 91 CYS A N 1
ATOM 637 C CA . CYS A 1 91 ? -11.691 -13.061 -6.942 1.00 75.31 91 CYS A CA 1
ATOM 638 C C . CYS A 1 91 ? -12.153 -13.165 -5.471 1.00 75.31 91 CYS A C 1
ATOM 640 O O . CYS A 1 91 ? -13.340 -12.959 -5.209 1.00 75.31 91 CYS A O 1
ATOM 642 N N . PRO A 1 92 ? -11.267 -13.466 -4.498 1.00 86.62 92 PRO A N 1
ATOM 643 C CA . PRO A 1 92 ? -11.649 -13.640 -3.096 1.00 86.62 92 PRO A CA 1
ATOM 644 C C . PRO A 1 92 ? -11.745 -12.282 -2.385 1.00 86.62 92 PRO A C 1
ATOM 646 O O . PRO A 1 92 ? -11.107 -12.041 -1.360 1.00 86.62 92 PRO A O 1
ATOM 649 N N . SER A 1 93 ? -12.491 -11.360 -2.983 1.00 89.88 93 SER A N 1
ATOM 650 C CA . SER A 1 93 ? -12.644 -10.000 -2.490 1.00 89.88 93 SER A CA 1
ATOM 651 C C . SER A 1 93 ? -13.979 -9.801 -1.801 1.00 89.88 93 SER A C 1
ATOM 653 O O . SER A 1 93 ? -14.999 -10.288 -2.289 1.00 89.88 93 SER A O 1
ATOM 655 N N . ALA A 1 94 ? -13.985 -9.008 -0.739 1.00 91.44 94 ALA A N 1
ATOM 656 C CA . ALA A 1 94 ? -15.190 -8.616 -0.032 1.00 91.44 94 ALA A CA 1
ATOM 657 C C . ALA A 1 94 ? -15.277 -7.084 0.092 1.00 91.44 94 ALA A C 1
ATOM 659 O O . ALA A 1 94 ? -14.241 -6.413 0.079 1.00 91.44 94 ALA A O 1
ATOM 660 N N . PRO A 1 95 ? -16.486 -6.512 0.200 1.00 91.62 95 PRO A N 1
ATOM 661 C CA . PRO A 1 95 ? -16.651 -5.079 0.424 1.00 91.62 95 PRO A CA 1
ATOM 662 C C . PRO A 1 95 ? -16.015 -4.624 1.743 1.00 91.62 95 PRO A C 1
ATOM 664 O O . PRO A 1 95 ? -15.969 -5.393 2.707 1.00 91.62 95 PRO A O 1
ATOM 667 N N . TYR A 1 96 ? -15.575 -3.365 1.812 1.00 90.88 96 TYR A N 1
ATOM 668 C CA . TYR A 1 96 ? -14.987 -2.754 3.014 1.00 90.88 96 TYR A CA 1
ATOM 669 C C . TYR A 1 96 ? -15.797 -3.022 4.296 1.00 90.88 96 TYR A C 1
ATOM 671 O O . TYR A 1 96 ? -15.219 -3.363 5.327 1.00 90.88 96 TYR A O 1
ATOM 679 N N . SER A 1 97 ? -17.131 -2.917 4.236 1.00 92.19 97 SER A N 1
ATOM 680 C CA . SER A 1 97 ? -18.027 -3.101 5.391 1.00 92.19 97 SER A CA 1
ATOM 681 C C . SER A 1 97 ? -17.986 -4.494 6.023 1.00 92.19 97 SER A C 1
ATOM 683 O O . SER A 1 97 ? -18.412 -4.657 7.165 1.00 92.19 97 SER A O 1
ATOM 685 N N . THR A 1 98 ? -17.459 -5.495 5.316 1.00 95.00 98 THR A N 1
ATOM 686 C CA . THR A 1 98 ? -17.320 -6.861 5.840 1.00 95.00 98 THR A CA 1
ATOM 687 C C . THR A 1 98 ? -16.159 -7.011 6.824 1.00 95.00 98 THR A C 1
ATOM 689 O O . THR A 1 98 ? -16.101 -7.997 7.558 1.00 95.00 98 THR A O 1
ATOM 692 N N . PHE A 1 99 ? -15.250 -6.033 6.875 1.00 95.06 99 PHE A N 1
ATOM 693 C CA . PHE A 1 99 ? -14.073 -6.059 7.733 1.00 95.06 99 PHE A CA 1
ATOM 694 C C . PHE A 1 99 ? -14.298 -5.227 9.007 1.00 95.06 99 PHE A C 1
ATOM 696 O O . PHE A 1 99 ? -14.753 -4.081 8.928 1.00 95.06 99 PHE A O 1
ATOM 703 N N . PRO A 1 100 ? -13.935 -5.733 10.201 1.00 95.19 100 PRO A N 1
ATOM 704 C CA . PRO A 1 100 ? -14.029 -4.959 11.436 1.00 95.19 100 PRO A CA 1
ATOM 705 C C . PRO A 1 100 ? -13.047 -3.778 11.425 1.00 95.19 100 PRO A C 1
ATOM 707 O O . PRO A 1 100 ? -11.855 -3.937 11.692 1.00 95.19 100 PRO A O 1
ATOM 710 N N . ALA A 1 101 ? -13.535 -2.569 11.135 1.00 92.50 101 ALA A N 1
ATOM 711 C CA . ALA A 1 101 ? -12.670 -1.422 10.846 1.00 92.50 101 ALA A CA 1
ATOM 712 C C . ALA A 1 101 ? -11.705 -1.032 11.986 1.00 92.50 101 ALA A C 1
ATOM 714 O O . ALA A 1 101 ? -10.613 -0.534 11.726 1.00 92.50 101 ALA A O 1
ATOM 715 N N . ARG A 1 102 ? -12.079 -1.287 13.249 1.00 94.00 102 ARG A N 1
ATOM 716 C CA . ARG A 1 102 ? -11.258 -0.997 14.446 1.00 94.00 102 ARG A CA 1
ATOM 717 C C . ARG A 1 102 ? -10.050 -1.920 14.606 1.00 94.00 102 ARG A C 1
ATOM 719 O O . ARG A 1 102 ? -9.108 -1.567 15.304 1.00 94.00 102 ARG A O 1
ATOM 726 N N . THR A 1 103 ? -10.101 -3.104 14.007 1.00 96.00 103 THR A N 1
ATOM 727 C CA . THR A 1 103 ? -9.086 -4.156 14.152 1.00 96.00 103 THR A CA 1
ATOM 728 C C . THR A 1 103 ? -8.629 -4.679 12.793 1.00 96.00 103 THR A C 1
ATOM 730 O O . THR A 1 103 ? -8.083 -5.772 12.687 1.00 96.00 103 THR A O 1
ATOM 733 N N . THR A 1 104 ? -8.860 -3.910 11.732 1.00 96.44 104 THR A N 1
ATOM 734 C CA . THR A 1 104 ? -8.361 -4.203 10.390 1.00 96.44 104 THR A CA 1
ATOM 735 C C . THR A 1 104 ? -7.477 -3.051 9.952 1.00 96.44 104 THR A C 1
ATOM 737 O O . THR A 1 104 ? -7.915 -1.896 9.946 1.00 96.44 104 THR A O 1
ATOM 740 N N . LEU A 1 105 ? -6.235 -3.378 9.610 1.00 95.62 105 LEU A N 1
ATOM 741 C CA . LEU A 1 105 ? -5.334 -2.489 8.902 1.00 95.62 105 LEU A CA 1
ATOM 742 C C . LEU A 1 105 ? -5.641 -2.600 7.404 1.00 95.62 105 LEU A C 1
ATOM 744 O O . LEU A 1 105 ? -5.406 -3.641 6.784 1.00 95.62 105 LEU A O 1
ATOM 748 N N . PHE A 1 106 ? -6.192 -1.536 6.836 1.00 95.25 106 PHE A N 1
ATOM 749 C CA . PHE A 1 106 ? -6.498 -1.448 5.416 1.00 95.25 106 PHE A CA 1
ATOM 750 C C . PHE A 1 106 ? -5.277 -0.938 4.661 1.00 95.25 106 PHE A C 1
ATOM 752 O O . PHE A 1 106 ? -4.744 0.128 4.965 1.00 95.25 106 PHE A O 1
ATOM 759 N N . VAL A 1 107 ? -4.830 -1.700 3.672 1.00 95.12 107 VAL A N 1
ATOM 760 C CA . VAL A 1 107 ? -3.626 -1.396 2.901 1.00 95.12 107 VAL A CA 1
ATOM 761 C C . VAL A 1 107 ? -4.021 -1.086 1.467 1.00 95.12 107 VAL A C 1
ATOM 763 O O . VAL A 1 107 ? -4.627 -1.916 0.793 1.00 95.12 107 VAL A O 1
ATOM 766 N N . PHE A 1 108 ? -3.645 0.095 0.989 1.00 93.06 108 PHE A N 1
ATOM 767 C CA . PHE A 1 108 ? -3.703 0.433 -0.425 1.00 93.06 108 PHE A CA 1
ATOM 768 C C . PHE A 1 108 ? -2.450 -0.117 -1.104 1.00 93.06 108 PHE A C 1
ATOM 770 O O . PHE A 1 108 ? -1.341 0.340 -0.818 1.00 93.06 108 PHE A O 1
ATOM 777 N N . LEU A 1 109 ? -2.599 -1.103 -1.988 1.00 91.81 109 LEU A N 1
ATOM 778 C CA . LEU A 1 109 ? -1.478 -1.609 -2.769 1.00 91.81 109 LEU A CA 1
ATOM 779 C C . LEU A 1 109 ? -1.249 -0.707 -3.986 1.00 91.81 109 LEU A C 1
ATOM 781 O O . LEU A 1 109 ? -1.937 -0.823 -4.998 1.00 91.81 109 LEU A O 1
ATOM 785 N N . SER A 1 110 ? -0.255 0.170 -3.888 1.00 88.25 110 SER A N 1
ATOM 786 C CA . SER A 1 110 ? 0.156 1.063 -4.970 1.00 88.25 110 SER A CA 1
ATOM 787 C C . SER A 1 110 ? 1.119 0.314 -5.876 1.00 88.25 110 SER A C 1
ATOM 789 O O . SER A 1 110 ? 2.324 0.265 -5.631 1.00 88.25 110 SER A O 1
ATOM 791 N N . HIS A 1 111 ? 0.601 -0.349 -6.900 1.00 78.06 111 HIS A N 1
ATOM 792 C CA . HIS A 1 111 ? 1.432 -1.134 -7.800 1.00 78.06 111 HIS A CA 1
ATOM 793 C C . HIS A 1 111 ? 1.127 -0.854 -9.263 1.00 78.06 111 HIS A C 1
ATOM 795 O O . HIS A 1 111 ? 0.081 -0.346 -9.644 1.00 78.06 111 HIS A O 1
ATOM 801 N N . ARG A 1 112 ? 2.111 -1.166 -10.106 1.00 66.69 112 ARG A N 1
ATOM 802 C CA . ARG A 1 112 ? 1.993 -1.047 -11.554 1.00 66.69 112 ARG A CA 1
ATOM 803 C C . ARG A 1 112 ? 0.803 -1.872 -12.068 1.00 66.69 112 ARG A C 1
ATOM 805 O O . ARG A 1 112 ? 0.719 -3.058 -11.759 1.00 66.69 112 ARG A O 1
ATOM 812 N N . TRP A 1 113 ? 0.003 -1.274 -12.956 1.00 64.56 113 TRP A N 1
ATOM 813 C CA . TRP A 1 113 ? -1.029 -1.968 -13.734 1.00 64.56 113 TRP A CA 1
ATOM 814 C C . TRP A 1 113 ? -0.454 -3.196 -14.419 1.00 64.56 113 TRP A C 1
ATOM 816 O O . TRP A 1 113 ? 0.425 -3.062 -15.266 1.00 64.56 113 TRP A O 1
ATOM 826 N N . LEU A 1 114 ? -0.982 -4.368 -14.071 1.00 56.25 114 LEU A N 1
ATOM 827 C CA . LEU A 1 114 ? -0.561 -5.685 -14.550 1.00 56.25 114 LEU A CA 1
ATOM 828 C C . LEU A 1 114 ? -0.964 -5.971 -16.001 1.00 56.25 114 LEU A C 1
ATOM 830 O O . LEU A 1 114 ? -1.106 -7.132 -16.383 1.00 56.25 114 LEU A O 1
ATOM 834 N N . THR A 1 115 ? -1.190 -4.946 -16.825 1.00 53.75 115 THR A N 1
ATOM 835 C CA . THR A 1 115 ? -1.658 -5.167 -18.190 1.00 53.75 115 THR A CA 1
ATOM 836 C C . THR A 1 115 ? -0.607 -5.989 -18.937 1.00 53.75 115 THR A C 1
ATOM 838 O O . THR A 1 115 ? 0.525 -5.520 -19.092 1.00 53.75 115 THR A O 1
ATOM 841 N N . PRO A 1 116 ? -0.930 -7.198 -19.433 1.00 47.53 116 PRO A N 1
ATOM 842 C CA . PRO A 1 116 ? -0.018 -7.885 -20.317 1.00 47.53 116 PRO A CA 1
ATOM 843 C C . PRO A 1 116 ? 0.086 -7.008 -21.556 1.00 47.53 116 PRO A C 1
ATOM 845 O O . PRO A 1 116 ? -0.903 -6.752 -22.249 1.00 47.53 116 PRO A O 1
ATOM 848 N N . SER A 1 117 ? 1.287 -6.502 -21.812 1.00 49.31 117 SER A N 1
ATOM 849 C CA . SER A 1 117 ? 1.595 -5.991 -23.131 1.00 49.31 117 SER A CA 1
ATOM 850 C C . SER A 1 117 ? 1.163 -7.047 -24.152 1.00 49.31 117 SER A C 1
ATOM 852 O O . SER A 1 117 ? 1.520 -8.219 -24.029 1.00 49.31 117 SER A O 1
ATOM 854 N N . ARG A 1 118 ? 0.375 -6.646 -25.155 1.00 46.28 118 ARG A N 1
ATOM 855 C CA . ARG A 1 118 ? 0.100 -7.505 -26.319 1.00 46.28 118 ARG A CA 1
ATOM 856 C C . ARG A 1 118 ? 1.336 -7.667 -27.203 1.00 46.28 118 ARG A C 1
ATOM 858 O O . ARG A 1 118 ? 1.361 -8.555 -28.047 1.00 46.28 118 ARG A O 1
ATOM 865 N N . ASP A 1 119 ? 2.329 -6.802 -27.019 1.00 51.56 119 ASP A N 1
ATOM 866 C CA . ASP A 1 119 ? 3.641 -6.909 -27.634 1.00 51.56 119 ASP A CA 1
ATOM 867 C C . ASP A 1 119 ? 4.543 -7.793 -26.747 1.00 51.56 119 ASP A C 1
ATOM 869 O O . ASP A 1 119 ? 4.925 -7.359 -25.654 1.00 51.56 119 ASP A O 1
ATOM 873 N N . PRO A 1 120 ? 4.900 -9.014 -27.187 1.00 48.50 120 PRO A N 1
ATOM 874 C CA . PRO A 1 120 ? 5.776 -9.914 -26.438 1.00 48.50 120 PRO A CA 1
ATOM 875 C C . PRO A 1 120 ? 7.187 -9.344 -26.213 1.00 48.50 120 PRO A C 1
ATOM 877 O O . PRO A 1 120 ? 7.904 -9.847 -25.351 1.00 48.50 120 PRO A O 1
ATOM 880 N N . ASN A 1 121 ? 7.583 -8.293 -26.943 1.00 48.09 121 ASN A N 1
ATOM 881 C CA . ASN A 1 121 ? 8.876 -7.622 -26.787 1.00 48.09 121 ASN A CA 1
ATOM 882 C C . ASN A 1 121 ? 8.829 -6.450 -25.798 1.00 48.09 121 ASN A C 1
ATOM 884 O O . ASN A 1 121 ? 9.866 -6.039 -25.280 1.00 48.09 121 ASN A O 1
ATOM 888 N N . GLN A 1 122 ? 7.641 -5.931 -25.484 1.00 48.53 122 GLN A N 1
ATOM 889 C CA . GLN A 1 122 ? 7.446 -5.055 -24.333 1.00 48.53 122 GLN A CA 1
ATOM 890 C C . GLN A 1 122 ? 7.150 -5.928 -23.123 1.00 48.53 122 GLN A C 1
ATOM 892 O O . GLN A 1 122 ? 6.012 -6.068 -22.676 1.00 48.53 122 GLN A O 1
ATOM 897 N N . ALA A 1 123 ? 8.204 -6.555 -22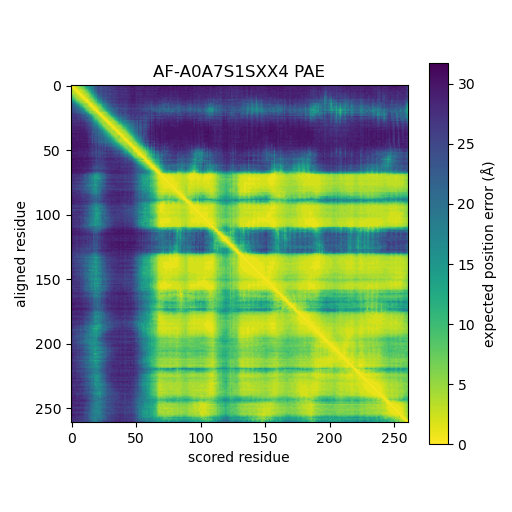.608 1.00 45.94 123 ALA A N 1
ATOM 898 C CA . ALA A 1 123 ? 8.121 -7.310 -21.378 1.00 45.94 123 ALA A CA 1
ATOM 899 C C . ALA A 1 123 ? 7.524 -6.428 -20.274 1.00 45.94 123 ALA A C 1
ATOM 901 O O . ALA A 1 123 ? 8.093 -5.419 -19.852 1.00 45.94 123 ALA A O 1
ATOM 902 N N . HIS A 1 124 ? 6.338 -6.809 -19.812 1.00 50.34 124 HIS A N 1
ATOM 903 C CA . HIS A 1 124 ? 5.833 -6.346 -18.536 1.00 50.34 124 HIS A CA 1
ATOM 904 C C . HIS A 1 124 ? 6.887 -6.715 -17.461 1.00 50.34 124 HIS A C 1
ATOM 906 O O . HIS A 1 124 ? 7.360 -7.848 -17.460 1.00 50.34 124 HIS A O 1
ATOM 912 N N . PRO A 1 125 ? 7.290 -5.825 -16.540 1.00 48.00 125 PRO A N 1
ATOM 913 C CA . PRO A 1 125 ? 8.207 -6.148 -15.448 1.00 48.00 125 PRO A CA 1
ATOM 914 C C . PRO A 1 125 ? 7.564 -7.128 -14.461 1.00 48.00 125 PRO A C 1
ATOM 916 O O . PRO A 1 125 ? 8.258 -7.718 -13.649 1.00 48.00 125 PRO A O 1
ATOM 919 N N . ASP A 1 126 ? 6.244 -7.318 -14.569 1.00 51.44 126 ASP A N 1
ATOM 920 C CA . ASP A 1 126 ? 5.487 -8.378 -13.908 1.00 51.44 126 ASP A CA 1
ATOM 921 C C . ASP A 1 126 ? 4.989 -9.426 -14.921 1.00 51.44 126 ASP A C 1
ATOM 923 O O . ASP A 1 126 ? 3.943 -10.036 -14.715 1.00 51.44 126 ASP A O 1
ATOM 927 N N . LEU A 1 127 ? 5.689 -9.622 -16.053 1.00 49.59 127 LEU A N 1
ATOM 928 C CA . LEU A 1 127 ? 5.524 -10.851 -16.834 1.00 49.59 127 LEU A CA 1
ATOM 929 C C . LEU A 1 127 ? 5.641 -12.035 -15.865 1.00 49.59 127 LEU A C 1
ATOM 931 O O . LEU A 1 127 ? 6.331 -11.915 -14.848 1.00 49.59 127 LEU A O 1
ATOM 935 N N . PRO A 1 128 ? 5.043 -13.191 -16.182 1.00 45.03 128 PRO A N 1
ATOM 936 C CA . PRO A 1 128 ? 5.342 -14.429 -15.489 1.00 45.03 128 PRO A CA 1
ATOM 937 C C . PRO A 1 128 ? 6.808 -14.804 -15.758 1.00 45.03 128 PRO A C 1
ATOM 939 O O . PRO A 1 128 ? 7.121 -15.721 -16.506 1.00 45.03 128 PRO A O 1
ATOM 942 N N . HIS A 1 129 ? 7.744 -14.096 -15.131 1.00 51.00 129 HIS A N 1
ATOM 943 C CA . HIS A 1 129 ? 8.917 -14.739 -14.588 1.00 51.00 129 HIS A CA 1
ATOM 944 C C . HIS A 1 129 ? 8.335 -15.821 -13.686 1.00 51.00 129 HIS A C 1
ATOM 946 O O . HIS A 1 129 ? 7.454 -15.534 -12.868 1.00 51.00 129 HIS A O 1
ATOM 952 N N . SER A 1 130 ? 8.711 -17.071 -13.936 1.00 55.22 130 SER A N 1
ATOM 953 C CA . SER A 1 130 ? 8.279 -18.225 -13.150 1.00 55.22 130 SER A CA 1
ATOM 954 C C . SER A 1 130 ? 8.171 -17.847 -11.665 1.00 55.22 130 SER A C 1
ATOM 956 O O . SER A 1 130 ? 9.187 -17.538 -11.048 1.00 55.22 130 SER A O 1
ATOM 958 N N . GLY A 1 131 ? 6.949 -17.811 -11.118 1.00 66.69 131 GLY A N 1
ATOM 959 C CA . GLY A 1 131 ? 6.707 -17.567 -9.691 1.00 66.69 131 GLY A CA 1
ATOM 960 C C . GLY A 1 131 ? 6.155 -16.198 -9.257 1.00 66.69 131 GLY A C 1
ATOM 961 O O . GLY A 1 131 ? 5.912 -16.057 -8.069 1.00 66.69 131 GLY A O 1
ATOM 962 N N . ASN A 1 132 ? 5.911 -15.220 -10.146 1.00 79.81 132 ASN A N 1
ATOM 963 C CA . ASN A 1 132 ? 5.287 -13.917 -9.801 1.00 79.81 132 ASN A CA 1
ATOM 964 C C . ASN A 1 132 ? 5.921 -13.230 -8.559 1.00 79.81 132 ASN A C 1
ATOM 966 O O . ASN A 1 132 ? 5.280 -13.078 -7.513 1.00 79.81 132 ASN A O 1
ATOM 970 N N . PRO A 1 133 ? 7.189 -12.790 -8.659 1.00 83.19 133 PRO A N 1
ATOM 971 C CA . PRO A 1 133 ? 7.963 -12.312 -7.511 1.00 83.19 133 PRO A CA 1
ATOM 972 C C . PRO A 1 133 ? 7.344 -11.095 -6.812 1.00 83.19 133 PRO A C 1
ATOM 974 O O . PRO A 1 133 ? 7.548 -10.912 -5.615 1.00 83.19 133 PRO A O 1
ATOM 977 N N . LYS A 1 134 ? 6.563 -10.268 -7.521 1.00 85.12 134 LYS A N 1
ATOM 978 C CA . LYS A 1 134 ? 5.862 -9.134 -6.909 1.00 85.12 134 LYS A CA 1
ATOM 979 C C . LYS A 1 134 ? 4.751 -9.598 -5.969 1.00 85.12 134 LYS A C 1
ATOM 981 O O . LYS A 1 134 ? 4.640 -9.050 -4.879 1.00 85.12 134 LYS A O 1
ATOM 986 N N . LEU A 1 135 ? 3.944 -10.588 -6.359 1.00 87.81 135 LEU A N 1
ATOM 987 C CA . LEU A 1 135 ? 2.912 -11.130 -5.469 1.00 87.81 135 LEU A CA 1
ATOM 988 C C . LEU A 1 135 ? 3.542 -11.731 -4.209 1.00 87.81 135 LEU A C 1
ATOM 990 O O . LEU A 1 135 ? 3.081 -11.452 -3.104 1.00 87.81 135 LEU A O 1
ATOM 994 N N . GLU A 1 136 ? 4.626 -12.488 -4.366 1.00 90.19 136 GLU A N 1
ATOM 995 C CA . GLU A 1 136 ? 5.362 -13.049 -3.229 1.00 90.19 136 GLU A CA 1
ATOM 996 C C . GLU A 1 136 ? 5.961 -11.955 -2.334 1.00 90.19 136 GLU A C 1
ATOM 998 O O . GLU A 1 136 ? 5.842 -12.024 -1.111 1.00 90.19 136 GLU A O 1
ATOM 1003 N N . LEU A 1 137 ? 6.509 -10.883 -2.916 1.00 91.44 137 LEU A N 1
ATOM 1004 C CA . LEU A 1 137 ? 6.980 -9.724 -2.156 1.00 91.44 137 LEU A CA 1
ATOM 1005 C C . LEU A 1 137 ? 5.850 -9.065 -1.351 1.00 91.44 137 LEU A C 1
ATOM 1007 O O . LEU A 1 137 ? 6.056 -8.710 -0.192 1.00 91.44 137 LEU A O 1
ATOM 1011 N N . VAL A 1 138 ? 4.654 -8.928 -1.933 1.00 93.31 138 VAL A N 1
ATOM 1012 C CA . VAL A 1 138 ? 3.483 -8.374 -1.234 1.00 93.31 138 VAL A CA 1
ATOM 1013 C C . VAL A 1 138 ? 3.058 -9.277 -0.078 1.00 93.31 138 VAL A C 1
ATOM 1015 O O . VAL A 1 138 ? 2.836 -8.772 1.021 1.00 93.31 138 VAL A O 1
ATOM 1018 N N . LYS A 1 139 ? 3.010 -10.603 -0.275 1.00 95.00 139 LYS A N 1
ATOM 1019 C CA . LYS A 1 139 ? 2.718 -11.563 0.805 1.00 95.00 139 LYS A CA 1
ATOM 1020 C C . LYS A 1 139 ? 3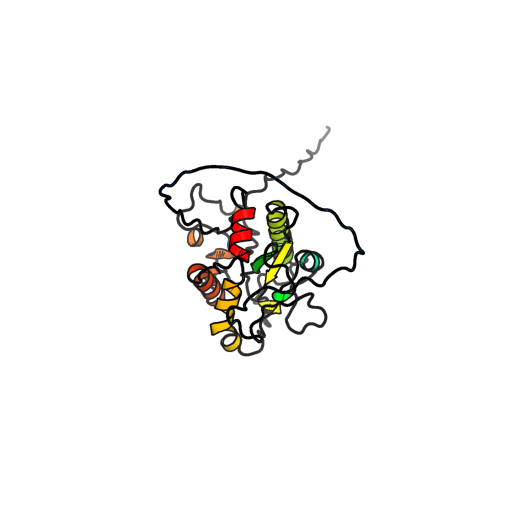.708 -11.416 1.959 1.00 95.00 139 LYS A C 1
ATOM 1022 O O . LYS A 1 139 ? 3.287 -11.228 3.096 1.00 95.00 139 LYS A O 1
ATOM 1027 N N . VAL A 1 140 ? 5.010 -11.409 1.662 1.00 95.62 140 VAL A N 1
ATOM 1028 C CA . VAL A 1 140 ? 6.069 -11.249 2.671 1.00 95.62 140 VAL A CA 1
ATOM 1029 C C . VAL A 1 140 ? 5.961 -9.905 3.394 1.00 95.62 140 VAL A C 1
ATOM 1031 O O . VAL A 1 140 ? 6.110 -9.852 4.615 1.00 95.62 140 VAL A O 1
ATOM 1034 N N . ALA A 1 141 ? 5.694 -8.813 2.673 1.00 95.62 141 ALA A N 1
ATOM 1035 C CA . ALA A 1 141 ? 5.520 -7.494 3.274 1.00 95.62 141 ALA A CA 1
ATOM 1036 C C . ALA A 1 141 ? 4.313 -7.458 4.223 1.00 95.62 141 ALA A C 1
ATOM 1038 O O . ALA A 1 141 ? 4.430 -6.972 5.347 1.00 95.62 141 ALA A O 1
ATOM 1039 N N . CYS A 1 142 ? 3.175 -8.021 3.814 1.00 96.25 142 CYS A N 1
ATOM 1040 C CA . CYS A 1 142 ? 1.990 -8.095 4.661 1.00 96.25 142 CYS A CA 1
ATOM 1041 C C . CYS A 1 142 ? 2.167 -9.036 5.850 1.00 96.25 142 CYS A C 1
ATOM 1043 O O . CYS A 1 142 ? 1.684 -8.723 6.933 1.00 96.25 142 CYS A O 1
ATOM 1045 N N . ASP A 1 143 ? 2.890 -10.143 5.693 1.00 96.00 143 ASP A N 1
ATOM 1046 C CA . ASP A 1 143 ? 3.234 -11.006 6.817 1.00 96.00 143 ASP A CA 1
ATOM 1047 C C . ASP A 1 143 ? 4.104 -10.251 7.823 1.00 96.00 143 ASP A C 1
ATOM 1049 O O . ASP A 1 143 ? 3.801 -10.272 9.013 1.00 96.00 143 ASP A O 1
ATOM 1053 N N . LYS A 1 144 ? 5.130 -9.517 7.376 1.00 95.19 144 LYS A N 1
ATOM 1054 C CA . LYS A 1 144 ? 5.944 -8.667 8.263 1.00 95.19 144 LYS A CA 1
ATOM 1055 C C . LYS A 1 144 ? 5.100 -7.610 8.977 1.00 95.19 144 LYS A C 1
ATOM 1057 O O . LYS A 1 144 ? 5.200 -7.500 10.194 1.00 95.19 144 LYS A O 1
ATOM 1062 N N . LEU A 1 145 ? 4.228 -6.907 8.250 1.00 94.12 145 LEU A N 1
ATOM 1063 C CA . LEU A 1 145 ? 3.277 -5.959 8.838 1.00 94.12 145 LEU A CA 1
ATOM 1064 C C . LEU A 1 145 ? 2.417 -6.637 9.909 1.00 94.12 145 LEU A C 1
ATOM 1066 O O . LEU A 1 145 ? 2.315 -6.128 11.018 1.00 94.12 145 LEU A O 1
ATOM 1070 N N . MET A 1 146 ? 1.852 -7.809 9.611 1.00 95.38 146 MET A N 1
ATOM 1071 C CA . MET A 1 146 ? 0.989 -8.549 10.531 1.00 95.38 146 MET A CA 1
ATOM 1072 C C . MET A 1 146 ? 1.708 -8.915 11.837 1.00 95.38 146 MET A C 1
ATOM 1074 O O . MET A 1 146 ? 1.096 -8.847 12.899 1.00 95.38 146 MET A O 1
ATOM 1078 N N . HIS A 1 147 ? 3.002 -9.248 11.783 1.00 93.50 147 HIS A N 1
ATOM 1079 C CA . HIS A 1 147 ? 3.806 -9.529 12.980 1.00 93.50 147 HIS A CA 1
ATOM 1080 C C . HIS A 1 147 ? 4.074 -8.284 13.845 1.00 93.50 147 HIS A C 1
ATOM 1082 O O . HIS A 1 147 ? 4.269 -8.424 15.052 1.00 93.50 147 HIS A O 1
ATOM 1088 N N . SER A 1 148 ? 4.067 -7.083 13.260 1.00 90.56 148 SER A N 1
ATOM 1089 C CA . SER A 1 148 ? 4.205 -5.815 13.995 1.00 90.56 148 SER A CA 1
ATOM 1090 C C . SER A 1 148 ? 2.894 -5.351 14.652 1.00 90.56 148 SER A C 1
ATOM 1092 O O . SER A 1 148 ? 2.912 -4.497 15.543 1.00 90.56 148 SER A O 1
ATOM 1094 N N . LEU A 1 149 ? 1.746 -5.903 14.240 1.00 92.44 149 LEU A N 1
ATOM 1095 C CA . LEU A 1 149 ? 0.425 -5.526 14.747 1.00 92.44 149 LEU A CA 1
ATOM 1096 C C . LEU A 1 149 ? 0.030 -6.307 16.020 1.00 92.44 149 LEU A C 1
ATOM 1098 O O . LEU A 1 149 ? 0.536 -7.399 16.282 1.00 92.44 149 LEU A O 1
ATOM 1102 N N . PRO A 1 150 ? -0.914 -5.786 16.830 1.00 93.12 150 PRO A N 1
ATOM 1103 C CA . PRO A 1 150 ? -1.525 -6.546 17.917 1.00 93.12 150 PRO A CA 1
ATOM 1104 C C . PRO A 1 150 ? -2.209 -7.829 17.416 1.00 93.12 150 PRO A C 1
ATOM 1106 O O . PRO A 1 150 ? -2.735 -7.878 16.309 1.00 93.12 150 PRO A O 1
ATOM 1109 N N . THR A 1 151 ? -2.275 -8.863 18.256 1.00 93.00 151 THR A N 1
ATOM 1110 C CA . THR A 1 151 ? -2.780 -10.198 17.870 1.00 93.00 151 THR A CA 1
ATOM 1111 C C . THR A 1 151 ? -4.240 -10.223 17.420 1.00 93.00 151 THR A C 1
ATOM 1113 O O . THR A 1 151 ? -4.643 -11.138 16.709 1.00 93.00 151 THR A O 1
ATOM 1116 N N . ASN A 1 152 ? -5.042 -9.241 17.830 1.00 94.50 152 ASN A N 1
ATOM 1117 C CA . ASN A 1 152 ? -6.440 -9.109 17.433 1.00 94.50 152 ASN A CA 1
ATOM 1118 C C . ASN A 1 152 ? -6.629 -8.336 16.119 1.00 94.50 152 ASN A C 1
ATOM 1120 O O . ASN A 1 152 ? -7.772 -8.125 15.715 1.00 94.50 152 ASN A O 1
ATOM 1124 N N . PHE A 1 153 ? -5.549 -7.864 15.492 1.00 96.62 153 PHE A N 1
ATOM 1125 C CA . PHE A 1 153 ? -5.624 -7.176 14.212 1.00 96.62 153 PHE A CA 1
ATOM 1126 C C . PHE A 1 153 ? -5.663 -8.165 13.046 1.00 96.62 153 PHE A C 1
ATOM 1128 O O . PHE A 1 153 ? -5.299 -9.333 13.157 1.00 96.62 153 PHE A O 1
ATOM 1135 N N . SER A 1 154 ? -6.106 -7.667 11.903 1.00 97.31 154 SER A N 1
ATOM 1136 C CA . SER A 1 154 ? -6.025 -8.335 10.610 1.00 97.31 154 SER A CA 1
ATOM 1137 C C . SER A 1 154 ? -5.608 -7.329 9.540 1.00 97.31 154 SER A C 1
ATOM 1139 O O . SER A 1 154 ? -5.600 -6.122 9.789 1.00 97.31 154 SER A O 1
ATOM 1141 N N . ILE A 1 155 ? -5.256 -7.819 8.352 1.00 97.56 155 ILE A N 1
ATOM 1142 C CA . ILE A 1 155 ? -4.910 -6.983 7.199 1.00 97.56 155 ILE A CA 1
ATOM 1143 C C . ILE A 1 155 ? -5.885 -7.273 6.059 1.00 97.56 155 ILE A C 1
ATOM 1145 O O . ILE A 1 155 ? -6.168 -8.437 5.753 1.00 97.56 155 ILE A O 1
ATOM 1149 N N . ALA A 1 156 ? -6.357 -6.207 5.417 1.00 96.81 156 ALA A N 1
ATOM 1150 C CA . ALA A 1 156 ? -7.161 -6.258 4.206 1.00 96.81 156 ALA A CA 1
ATOM 1151 C C . ALA A 1 156 ? -6.551 -5.328 3.151 1.00 96.81 156 ALA A C 1
ATOM 1153 O O . ALA A 1 156 ? -6.255 -4.169 3.436 1.00 96.81 156 ALA A O 1
ATOM 1154 N N . LEU A 1 157 ? -6.343 -5.837 1.940 1.00 95.00 157 LEU A N 1
ATOM 1155 C CA . LEU A 1 157 ? -5.670 -5.120 0.866 1.00 95.00 157 LEU A CA 1
ATOM 1156 C C . LEU A 1 157 ? -6.666 -4.688 -0.196 1.00 95.00 157 LEU A C 1
ATOM 1158 O O . LEU A 1 157 ? -7.403 -5.518 -0.727 1.00 95.00 157 LEU A O 1
ATOM 1162 N N . TRP A 1 158 ? -6.624 -3.414 -0.554 1.00 92.12 158 TRP A N 1
ATOM 1163 C CA . TRP A 1 158 ? -7.211 -2.934 -1.791 1.00 92.12 158 TRP A CA 1
ATOM 1164 C C . TRP A 1 158 ? -6.160 -2.985 -2.893 1.00 92.12 158 TRP A C 1
ATOM 1166 O O . TRP A 1 158 ? -5.032 -2.528 -2.703 1.00 92.12 158 TRP A O 1
ATOM 1176 N N . MET A 1 159 ? -6.535 -3.534 -4.045 1.00 87.00 159 MET A N 1
ATOM 1177 C CA . MET A 1 159 ? -5.689 -3.574 -5.236 1.00 87.00 159 MET A CA 1
ATOM 1178 C C . MET A 1 159 ? -6.482 -3.005 -6.413 1.00 87.00 159 MET A C 1
ATOM 1180 O O . MET A 1 159 ? -7.692 -3.225 -6.543 1.00 87.00 159 MET A O 1
ATOM 1184 N N . ASP A 1 160 ? -5.808 -2.269 -7.283 1.00 78.69 160 ASP A N 1
ATOM 1185 C CA . ASP A 1 160 ? -6.423 -1.612 -8.432 1.00 78.69 160 ASP A CA 1
ATOM 1186 C C . ASP A 1 160 ? -6.919 -2.629 -9.477 1.00 78.69 160 ASP A C 1
ATOM 1188 O O . ASP A 1 160 ? -8.037 -2.511 -9.979 1.00 78.69 160 ASP A O 1
ATOM 1192 N N . TRP A 1 161 ? -6.142 -3.686 -9.728 1.00 74.25 161 TRP A N 1
ATOM 1193 C CA . TRP A 1 161 ? -6.395 -4.725 -10.731 1.00 74.25 161 TRP A CA 1
ATOM 1194 C C . TRP A 1 161 ? -7.679 -5.536 -10.481 1.00 74.25 161 TRP A C 1
ATOM 1196 O O . TRP A 1 161 ? -8.334 -6.010 -11.415 1.00 74.25 161 TRP A O 1
ATOM 1206 N N . MET A 1 162 ? -8.078 -5.668 -9.215 1.00 72.25 162 MET A N 1
ATOM 1207 C CA . MET A 1 162 ? -9.319 -6.341 -8.812 1.00 72.25 162 MET A CA 1
ATOM 1208 C C . MET A 1 162 ? -10.532 -5.404 -8.767 1.00 72.25 162 MET A C 1
ATOM 1210 O O . MET A 1 162 ? -11.669 -5.872 -8.820 1.00 72.25 162 MET A O 1
ATOM 1214 N N . SER A 1 163 ? -10.301 -4.094 -8.662 1.00 72.25 163 SER A N 1
ATOM 1215 C CA . SER A 1 163 ? -11.340 -3.123 -8.301 1.00 72.25 163 SER A CA 1
ATOM 1216 C C . SER A 1 163 ? -11.750 -2.215 -9.454 1.00 72.25 163 SER A C 1
ATOM 1218 O O . SER A 1 163 ? -12.896 -1.768 -9.502 1.00 72.25 163 SER A O 1
ATOM 1220 N N . LEU A 1 164 ? -10.852 -1.963 -10.406 1.00 73.31 164 LEU A N 1
ATOM 1221 C CA . LEU A 1 164 ? -11.087 -1.065 -11.535 1.00 73.31 164 LEU A CA 1
ATOM 1222 C C . LEU A 1 164 ? -11.295 -1.848 -12.829 1.00 73.31 164 LEU A C 1
ATOM 1224 O O . LEU A 1 164 ? -10.661 -2.875 -13.070 1.00 73.31 164 LEU A O 1
ATOM 1228 N N . ASN A 1 165 ? -12.203 -1.366 -13.680 1.00 69.38 165 ASN A N 1
ATOM 1229 C CA . ASN A 1 165 ? -12.333 -1.887 -15.037 1.00 69.38 165 ASN A CA 1
ATOM 1230 C C . ASN A 1 165 ? -11.273 -1.226 -15.925 1.00 69.38 165 ASN A C 1
ATOM 1232 O O . ASN A 1 165 ? -11.518 -0.194 -16.548 1.00 69.38 165 ASN A O 1
ATOM 1236 N N . GLN A 1 166 ? -10.088 -1.832 -15.973 1.00 65.19 166 GLN A N 1
ATOM 1237 C CA . GLN A 1 166 ? -8.964 -1.301 -16.746 1.00 65.19 166 GLN A CA 1
ATOM 1238 C C . GLN A 1 166 ? -9.137 -1.438 -18.268 1.00 65.19 166 GLN A C 1
ATOM 1240 O O . GLN A 1 166 ? -8.420 -0.779 -19.014 1.00 65.19 166 GLN A O 1
ATOM 1245 N N . ASP A 1 167 ? -10.093 -2.246 -18.740 1.00 67.38 167 ASP A N 1
ATOM 1246 C CA . ASP A 1 167 ? -10.404 -2.373 -20.171 1.00 67.38 167 ASP A CA 1
ATOM 1247 C C . ASP A 1 167 ? -11.401 -1.305 -20.667 1.00 67.38 167 ASP A C 1
ATOM 1249 O O . ASP A 1 167 ? -11.661 -1.214 -21.866 1.00 67.38 167 ASP A O 1
ATOM 1253 N N . GLY A 1 168 ? -12.000 -0.535 -19.749 1.00 70.94 168 GLY A N 1
ATOM 1254 C CA . GLY A 1 168 ? -12.984 0.511 -20.035 1.00 70.94 168 GLY A CA 1
ATOM 1255 C C . GLY A 1 168 ? -12.378 1.918 -20.070 1.00 70.94 168 GLY A C 1
ATOM 1256 O O . GLY A 1 168 ? -11.316 2.137 -20.646 1.00 70.94 168 GLY A O 1
ATOM 1257 N N . ASN A 1 169 ? -13.057 2.884 -19.441 1.00 70.12 169 ASN A N 1
ATOM 1258 C CA . ASN A 1 169 ? -12.519 4.223 -19.188 1.00 70.12 169 ASN A CA 1
ATOM 1259 C C . ASN A 1 169 ? -12.068 4.334 -17.717 1.00 70.12 169 ASN A C 1
ATOM 1261 O O . ASN A 1 169 ? -12.835 4.797 -16.868 1.00 70.12 169 ASN A O 1
ATOM 1265 N N . PRO A 1 170 ? -10.841 3.895 -17.381 1.00 67.25 170 PRO A N 1
ATOM 1266 C CA . PRO A 1 170 ? -10.373 3.866 -16.000 1.00 67.25 170 PRO A CA 1
ATOM 1267 C C . PRO A 1 170 ? -10.303 5.258 -15.366 1.00 67.25 170 PRO A C 1
ATOM 1269 O O . PRO A 1 170 ? -10.424 5.354 -14.153 1.00 67.25 170 PRO A O 1
ATOM 1272 N N . ALA A 1 171 ? -10.150 6.331 -16.154 1.00 68.25 171 ALA A N 1
ATOM 1273 C CA . ALA A 1 171 ? -10.090 7.700 -15.644 1.00 68.25 171 ALA A CA 1
ATOM 1274 C C . ALA A 1 171 ? -11.434 8.178 -15.061 1.00 68.25 171 ALA A C 1
ATOM 1276 O O . ALA A 1 171 ? -11.450 8.853 -14.031 1.00 68.25 171 ALA A O 1
ATOM 1277 N N . GLU A 1 172 ? -12.559 7.792 -15.675 1.00 69.06 172 GLU A N 1
ATOM 1278 C CA . GLU A 1 172 ? -13.906 8.107 -15.172 1.00 69.06 172 GLU A CA 1
ATOM 1279 C C . GLU A 1 172 ? -14.238 7.344 -13.888 1.00 69.06 172 GLU A C 1
ATOM 1281 O O . GLU A 1 172 ? -14.844 7.907 -12.978 1.00 69.06 172 GLU A O 1
ATOM 1286 N N . GLU A 1 173 ? -13.793 6.088 -13.765 1.00 66.44 173 GLU A N 1
ATOM 1287 C CA . GLU A 1 173 ? -13.948 5.329 -12.517 1.00 66.44 173 GLU A CA 1
ATOM 1288 C C . GLU A 1 173 ? -13.099 5.902 -11.369 1.00 66.44 173 GLU A C 1
ATOM 1290 O O . GLU A 1 173 ? -13.307 5.503 -10.223 1.00 66.44 173 GLU A O 1
ATOM 1295 N N . LEU A 1 174 ? -12.161 6.817 -11.650 1.00 67.75 174 LEU A N 1
ATOM 1296 C CA . LEU A 1 174 ? -11.100 7.181 -10.719 1.00 67.75 174 LEU A CA 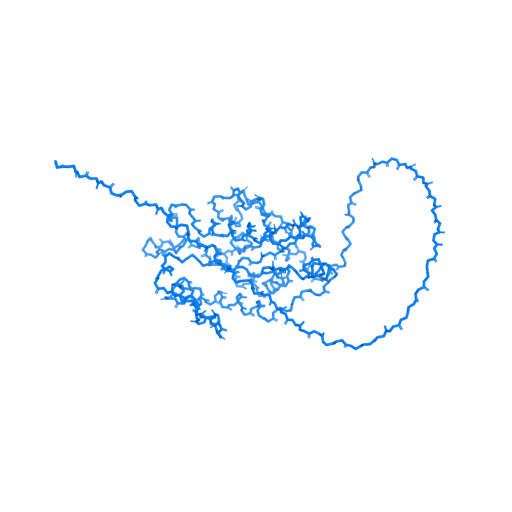1
ATOM 1297 C C . LEU A 1 174 ? -11.281 8.481 -9.954 1.00 67.75 174 LEU A C 1
ATOM 1299 O O . LEU A 1 174 ? -10.891 8.524 -8.790 1.00 67.75 174 LEU A O 1
ATOM 1303 N N . GLY A 1 175 ? -11.795 9.529 -10.606 1.00 69.50 175 GLY A N 1
ATOM 1304 C CA . GLY A 1 175 ? -11.675 10.912 -10.124 1.00 69.50 175 GLY A CA 1
ATOM 1305 C C . GLY A 1 175 ? -12.043 11.073 -8.649 1.00 69.50 175 GLY A C 1
ATOM 1306 O O . GLY A 1 175 ? -11.190 11.389 -7.820 1.00 69.50 175 GLY A O 1
ATOM 1307 N N . ASP A 1 176 ? -13.293 10.768 -8.308 1.00 67.94 176 ASP A N 1
ATOM 1308 C CA . ASP A 1 176 ? -13.771 10.886 -6.928 1.00 67.94 176 ASP A CA 1
ATOM 1309 C C . ASP A 1 176 ? -13.509 9.622 -6.096 1.00 67.94 176 ASP A C 1
ATOM 1311 O O . ASP A 1 176 ? -13.279 9.698 -4.888 1.00 67.94 176 ASP A O 1
ATOM 1315 N N . ARG A 1 177 ? -13.475 8.444 -6.733 1.00 77.88 177 ARG A N 1
ATOM 1316 C CA . ARG A 1 177 ? -13.317 7.162 -6.031 1.00 77.88 177 ARG A CA 1
ATOM 1317 C C . ARG A 1 177 ? -11.917 6.951 -5.471 1.00 77.88 177 ARG A C 1
ATOM 1319 O O . ARG A 1 177 ? -11.811 6.462 -4.354 1.00 77.88 177 ARG A O 1
ATOM 1326 N N . MET A 1 178 ? -10.852 7.315 -6.187 1.00 80.62 178 MET A N 1
ATOM 1327 C CA . MET A 1 178 ? -9.476 7.078 -5.723 1.00 80.62 178 MET A CA 1
ATOM 1328 C C . MET A 1 178 ? -9.185 7.814 -4.424 1.00 80.62 178 MET A C 1
ATOM 1330 O O . MET A 1 178 ? -8.626 7.233 -3.498 1.00 80.62 178 MET A O 1
ATOM 1334 N N . ARG A 1 179 ? -9.633 9.070 -4.319 1.00 82.94 179 ARG A N 1
ATOM 1335 C CA . ARG A 1 179 ? -9.507 9.839 -3.080 1.00 82.94 179 ARG A CA 1
ATOM 1336 C C . ARG A 1 179 ? -10.244 9.152 -1.932 1.00 82.94 179 ARG A C 1
ATOM 1338 O O . ARG A 1 179 ? -9.666 8.995 -0.864 1.00 82.94 179 ARG A O 1
ATOM 1345 N N . SER A 1 180 ? -11.489 8.720 -2.141 1.00 84.62 180 SER A N 1
ATOM 1346 C CA . SER A 1 180 ? -12.253 8.001 -1.112 1.00 84.62 180 SER A CA 1
ATOM 1347 C C . SER A 1 180 ? -11.612 6.667 -0.719 1.00 84.62 180 SER A C 1
ATOM 1349 O O . SER A 1 180 ? -11.612 6.318 0.458 1.00 84.62 180 SER A O 1
ATOM 1351 N N . LEU A 1 181 ? -11.036 5.942 -1.679 1.00 86.12 181 LEU A N 1
ATOM 1352 C CA . LEU A 1 181 ? -10.358 4.667 -1.446 1.00 86.12 181 LEU A CA 1
ATOM 1353 C C . LEU A 1 181 ? -9.066 4.852 -0.653 1.00 86.12 181 LEU A C 1
ATOM 1355 O O . LEU A 1 181 ? -8.883 4.190 0.368 1.00 86.12 181 LEU A O 1
ATOM 1359 N N . ILE A 1 182 ? -8.212 5.791 -1.059 1.00 87.81 182 ILE A N 1
ATOM 1360 C CA . ILE A 1 182 ? -6.989 6.136 -0.328 1.00 87.81 182 ILE A CA 1
ATOM 1361 C C . ILE A 1 182 ? -7.337 6.625 1.082 1.00 87.81 182 ILE A C 1
ATOM 1363 O O . ILE A 1 182 ? -6.732 6.161 2.041 1.00 87.81 182 ILE A O 1
ATOM 1367 N N . ALA A 1 183 ? -8.368 7.465 1.237 1.00 87.06 183 ALA A N 1
ATOM 1368 C CA . ALA A 1 183 ? -8.847 7.915 2.549 1.00 87.06 183 ALA A CA 1
ATOM 1369 C C . ALA A 1 183 ? -9.380 6.776 3.441 1.00 87.06 183 ALA A C 1
ATOM 1371 O O . ALA A 1 183 ? -9.433 6.924 4.662 1.00 87.06 183 ALA A O 1
ATOM 1372 N N . SER A 1 184 ? -9.816 5.662 2.841 1.00 88.38 184 SER A N 1
ATOM 1373 C CA . SER A 1 184 ? -10.286 4.471 3.561 1.00 88.38 184 SER A CA 1
ATOM 1374 C C . SER A 1 184 ? -9.165 3.502 3.952 1.00 88.38 184 SER A C 1
ATOM 1376 O O . SER A 1 184 ? -9.412 2.576 4.727 1.00 88.38 184 SER A O 1
ATOM 1378 N N . CYS A 1 185 ? -7.953 3.711 3.432 1.00 92.00 185 CYS A N 1
ATOM 1379 C CA . CYS A 1 185 ? -6.780 2.904 3.735 1.00 92.00 185 CYS A CA 1
ATOM 1380 C C . CYS A 1 185 ? -5.911 3.574 4.806 1.00 92.00 185 CYS A C 1
ATOM 1382 O O . CYS A 1 185 ? -5.774 4.793 4.863 1.00 92.00 185 CYS A O 1
ATOM 1384 N N . ASP A 1 186 ? -5.297 2.753 5.650 1.00 91.62 186 ASP A N 1
ATOM 1385 C CA . ASP A 1 186 ? -4.426 3.196 6.736 1.00 91.62 186 ASP A CA 1
ATOM 1386 C C . ASP A 1 186 ? -2.983 3.406 6.254 1.00 91.62 186 ASP A C 1
ATOM 1388 O O . ASP A 1 186 ? -2.282 4.286 6.750 1.00 91.62 186 ASP A O 1
ATOM 1392 N N . ILE A 1 187 ? -2.536 2.582 5.298 1.00 91.38 187 ILE A N 1
ATOM 1393 C CA . ILE A 1 187 ? -1.167 2.576 4.768 1.00 91.38 187 ILE A CA 1
ATOM 1394 C C . ILE A 1 187 ? -1.204 2.403 3.252 1.00 91.38 187 ILE A C 1
ATOM 1396 O O . ILE A 1 187 ? -2.005 1.630 2.724 1.00 91.38 187 ILE A O 1
ATOM 1400 N N . LEU A 1 188 ? -0.288 3.080 2.564 1.00 91.50 188 LEU A N 1
ATOM 1401 C CA . LEU A 1 188 ? 0.038 2.814 1.169 1.00 91.50 188 LEU A CA 1
ATOM 1402 C C . LEU A 1 188 ? 1.287 1.925 1.092 1.00 91.50 188 LEU A C 1
ATOM 1404 O O . LEU A 1 188 ? 2.333 2.265 1.641 1.00 91.50 188 LEU A O 1
ATOM 1408 N N . LEU A 1 189 ? 1.168 0.779 0.422 1.00 92.75 189 LEU A N 1
ATOM 1409 C CA . LEU A 1 189 ? 2.250 -0.178 0.207 1.00 92.75 189 LEU A CA 1
ATOM 1410 C C . LEU A 1 189 ? 2.653 -0.174 -1.268 1.00 92.75 189 LEU A C 1
ATOM 1412 O O . LEU A 1 189 ? 1.852 -0.552 -2.122 1.00 92.75 189 LEU A O 1
ATOM 1416 N N . THR A 1 190 ? 3.906 0.180 -1.556 1.00 91.19 190 THR A N 1
ATOM 1417 C CA . THR A 1 190 ? 4.450 0.188 -2.921 1.00 91.19 190 THR A CA 1
ATOM 1418 C C . THR A 1 190 ? 5.498 -0.911 -3.100 1.00 91.19 190 THR A C 1
ATOM 1420 O O . THR A 1 190 ? 6.657 -0.713 -2.731 1.00 91.19 190 THR A O 1
ATOM 1423 N N . PRO A 1 191 ? 5.141 -2.087 -3.647 1.00 89.12 191 PRO A N 1
ATOM 1424 C CA . PRO A 1 191 ? 6.096 -3.169 -3.844 1.00 89.12 191 PRO A CA 1
ATOM 1425 C C . PRO A 1 191 ? 7.022 -2.874 -5.031 1.00 89.12 191 PRO A C 1
ATOM 1427 O O . PRO A 1 191 ? 6.591 -2.836 -6.189 1.00 89.12 191 PRO A O 1
ATOM 1430 N N . VAL A 1 192 ? 8.316 -2.743 -4.749 1.00 86.88 192 VAL A N 1
ATOM 1431 C CA . VAL A 1 192 ? 9.376 -2.631 -5.756 1.00 86.88 192 VAL A CA 1
ATOM 1432 C C . VAL A 1 192 ? 10.220 -3.895 -5.690 1.00 86.88 192 VAL A C 1
ATOM 1434 O O . VAL A 1 192 ? 10.918 -4.122 -4.706 1.00 86.88 192 VAL A O 1
ATOM 1437 N N . VAL A 1 193 ? 10.138 -4.745 -6.718 1.00 84.94 193 VAL A N 1
ATOM 1438 C CA . VAL A 1 193 ? 11.058 -5.885 -6.824 1.00 84.94 193 VAL A CA 1
ATOM 1439 C C . VAL A 1 193 ? 12.381 -5.378 -7.394 1.00 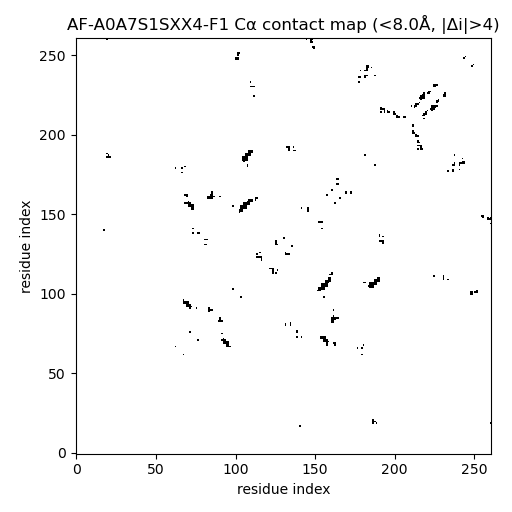84.94 193 VAL A C 1
ATOM 1441 O O . VAL A 1 193 ? 12.435 -4.823 -8.491 1.00 84.94 193 VAL A O 1
ATOM 1444 N N . ASP A 1 194 ? 13.429 -5.541 -6.59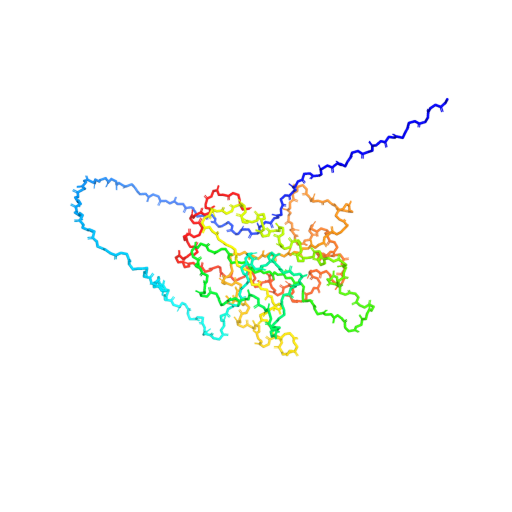6 1.00 85.94 194 ASP A N 1
ATOM 1445 C CA . ASP A 1 194 ? 14.767 -5.022 -6.846 1.00 85.94 194 ASP A CA 1
ATOM 1446 C C . ASP A 1 194 ? 15.747 -6.189 -6.985 1.00 85.94 194 ASP A C 1
ATOM 1448 O O . ASP A 1 194 ? 16.383 -6.628 -6.028 1.00 85.94 194 ASP A O 1
ATOM 1452 N N . LEU A 1 195 ? 15.816 -6.747 -8.195 1.00 83.31 195 LEU A N 1
ATOM 1453 C CA . LEU A 1 195 ? 16.717 -7.863 -8.509 1.00 83.31 195 LEU A CA 1
ATOM 1454 C C . LEU A 1 195 ? 18.189 -7.427 -8.554 1.00 83.31 195 LEU A C 1
ATOM 1456 O O . LEU A 1 195 ? 19.086 -8.262 -8.479 1.00 83.31 195 LEU A O 1
ATOM 1460 N N . GLU A 1 196 ? 18.430 -6.121 -8.659 1.00 84.69 196 GLU A N 1
ATOM 1461 C CA . GLU A 1 196 ? 19.746 -5.499 -8.764 1.00 84.69 196 GLU A CA 1
ATOM 1462 C C . GLU A 1 196 ? 20.133 -4.780 -7.467 1.00 84.69 196 GLU A C 1
ATOM 1464 O O . GLU A 1 196 ? 20.958 -3.869 -7.482 1.00 84.69 196 GLU A O 1
ATOM 1469 N N . HIS A 1 197 ? 19.576 -5.210 -6.330 1.00 86.25 197 HIS A N 1
ATOM 1470 C CA . HIS A 1 197 ? 19.817 -4.579 -5.032 1.00 86.25 197 HIS A CA 1
ATOM 1471 C C . HIS A 1 197 ? 21.309 -4.440 -4.689 1.00 86.25 197 HIS A C 1
ATOM 1473 O O . HIS A 1 197 ? 21.706 -3.490 -4.033 1.00 86.25 197 HIS A O 1
ATOM 1479 N N . GLY A 1 198 ? 22.161 -5.353 -5.171 1.00 88.88 198 GLY A N 1
ATOM 1480 C CA . GLY A 1 198 ? 23.612 -5.278 -4.972 1.00 88.88 198 GLY A CA 1
ATOM 1481 C C . GLY A 1 198 ? 24.324 -4.148 -5.732 1.00 88.88 198 GLY A C 1
ATOM 1482 O O . GLY A 1 198 ? 25.484 -3.872 -5.434 1.00 88.88 198 GLY A O 1
ATOM 1483 N N . ASN A 1 199 ? 23.664 -3.498 -6.697 1.00 89.50 199 ASN A N 1
ATOM 1484 C CA . ASN A 1 199 ? 24.244 -2.436 -7.529 1.00 89.50 199 ASN A CA 1
ATOM 1485 C C . ASN A 1 199 ? 24.115 -1.042 -6.903 1.00 89.50 199 ASN A C 1
ATOM 1487 O O . ASN A 1 199 ? 24.659 -0.073 -7.435 1.00 89.50 199 ASN A O 1
ATOM 1491 N N . TRP A 1 200 ? 23.396 -0.924 -5.791 1.00 89.88 200 TRP A N 1
ATOM 1492 C CA . TRP A 1 200 ? 23.209 0.331 -5.086 1.00 89.88 200 TRP A CA 1
ATOM 1493 C C . TRP A 1 200 ? 23.097 0.073 -3.581 1.00 89.88 200 TRP A C 1
ATOM 1495 O O . TRP A 1 200 ? 23.011 -1.064 -3.127 1.00 89.88 200 TRP A O 1
ATOM 1505 N N . SER A 1 201 ? 23.163 1.124 -2.774 1.00 90.25 201 SER A N 1
ATOM 1506 C CA . SER A 1 201 ? 23.045 1.004 -1.324 1.00 90.25 201 SER A CA 1
ATOM 1507 C C . SER A 1 201 ? 22.122 2.073 -0.775 1.00 90.25 201 SER A C 1
ATOM 1509 O O . SER A 1 201 ? 22.031 3.181 -1.307 1.00 90.25 201 SER A O 1
ATOM 1511 N N . TYR A 1 202 ? 21.440 1.737 0.317 1.00 89.75 202 TYR A N 1
ATOM 1512 C CA . TYR A 1 202 ? 20.682 2.722 1.069 1.00 89.75 202 TYR A CA 1
ATOM 1513 C C . TYR A 1 202 ? 21.608 3.850 1.539 1.00 89.75 202 TYR A C 1
ATOM 1515 O O . TYR A 1 202 ? 22.702 3.563 2.043 1.00 89.75 202 TYR A O 1
ATOM 1523 N N . PRO A 1 203 ? 21.193 5.122 1.407 1.00 90.19 203 PRO A N 1
ATOM 1524 C CA . PRO A 1 203 ? 21.967 6.208 1.973 1.00 90.19 203 PRO A CA 1
ATOM 1525 C C . PRO A 1 203 ? 21.991 6.064 3.504 1.00 90.19 203 PRO A C 1
ATOM 1527 O O . PRO A 1 203 ? 21.029 5.575 4.104 1.00 90.19 203 PRO A O 1
ATOM 1530 N N . PRO A 1 204 ? 23.069 6.504 4.175 1.00 90.06 204 PRO A N 1
ATOM 1531 C CA . PRO A 1 204 ? 23.140 6.468 5.637 1.00 90.06 204 PRO A CA 1
ATOM 1532 C C . PRO A 1 204 ? 22.065 7.349 6.295 1.00 90.06 204 PRO A C 1
ATOM 1534 O O . PRO A 1 204 ? 21.687 7.114 7.440 1.00 90.06 204 PRO A O 1
ATOM 1537 N N . LEU A 1 205 ? 21.580 8.359 5.569 1.00 92.88 205 LEU A N 1
ATOM 1538 C CA . LEU A 1 205 ? 20.481 9.231 5.950 1.00 92.88 205 LEU A CA 1
ATOM 1539 C C . LEU A 1 205 ? 19.648 9.538 4.710 1.00 92.88 205 LEU A C 1
ATOM 1541 O O . LEU A 1 205 ? 20.198 9.924 3.683 1.00 92.88 205 LEU A O 1
ATOM 1545 N N . TRP A 1 206 ? 18.335 9.419 4.845 1.00 90.38 206 TRP A N 1
ATOM 1546 C CA . TRP A 1 206 ? 17.392 9.791 3.802 1.00 90.38 206 TRP A CA 1
ATOM 1547 C C . TRP A 1 206 ? 17.043 11.272 3.888 1.00 90.38 206 TRP A C 1
ATOM 1549 O O . TRP A 1 206 ? 16.564 11.743 4.922 1.00 90.38 206 TRP A O 1
ATOM 1559 N N . THR A 1 207 ? 17.256 11.994 2.794 1.00 90.56 207 THR A N 1
ATOM 1560 C CA . THR A 1 207 ? 16.821 13.386 2.622 1.00 90.56 207 THR A CA 1
ATOM 1561 C C . THR A 1 207 ? 15.699 13.509 1.597 1.00 90.56 207 THR A C 1
ATOM 1563 O O . THR A 1 207 ? 14.829 14.370 1.735 1.00 90.56 207 THR A O 1
ATOM 1566 N N . ASN A 1 208 ? 15.668 12.603 0.621 1.00 87.06 208 ASN A N 1
ATOM 1567 C CA . ASN A 1 208 ? 14.646 12.504 -0.402 1.00 87.06 208 ASN A CA 1
ATOM 1568 C C . ASN A 1 208 ? 14.434 11.036 -0.802 1.00 87.06 208 ASN A C 1
ATOM 1570 O O . ASN A 1 208 ? 15.049 10.530 -1.737 1.00 87.06 208 ASN A O 1
ATOM 1574 N N . TYR A 1 209 ? 13.491 10.364 -0.138 1.00 83.19 209 TYR A N 1
ATOM 1575 C CA . TYR A 1 209 ? 13.138 8.964 -0.416 1.00 83.19 209 TYR A CA 1
ATOM 1576 C C . TYR A 1 209 ? 12.764 8.694 -1.881 1.00 83.19 209 TYR A C 1
ATOM 1578 O O . TYR A 1 209 ? 12.928 7.576 -2.370 1.00 83.19 209 TYR A O 1
ATOM 1586 N N . TYR A 1 210 ? 12.258 9.705 -2.591 1.00 83.00 210 TYR A N 1
ATOM 1587 C CA . TYR A 1 210 ? 11.868 9.573 -3.990 1.00 83.00 210 TYR A CA 1
ATOM 1588 C C . TYR A 1 210 ? 13.077 9.477 -4.905 1.00 83.00 210 TYR A C 1
ATOM 1590 O O . TYR A 1 210 ? 13.104 8.632 -5.793 1.00 83.00 210 TYR A O 1
ATOM 1598 N N . GLU A 1 211 ? 14.077 10.312 -4.655 1.00 85.31 211 GLU A N 1
ATOM 1599 C CA . GLU A 1 211 ? 15.269 10.391 -5.486 1.00 85.31 211 GLU A CA 1
ATOM 1600 C C . GLU A 1 211 ? 16.369 9.457 -5.024 1.00 85.31 211 GLU A C 1
ATOM 1602 O O . GLU A 1 211 ? 17.182 9.113 -5.852 1.00 85.31 211 GLU A O 1
ATOM 1607 N N . GLU A 1 212 ? 16.427 9.045 -3.757 1.00 90.19 212 GLU A N 1
ATOM 1608 C CA . GLU A 1 212 ? 17.570 8.303 -3.206 1.00 90.19 212 GLU A CA 1
ATOM 1609 C C . GLU A 1 212 ? 17.377 6.773 -3.222 1.00 90.19 212 GLU A C 1
ATOM 1611 O O . GLU A 1 212 ? 18.339 6.026 -3.036 1.00 90.19 212 GLU A O 1
ATOM 1616 N N . TYR A 1 213 ? 16.154 6.272 -3.452 1.00 90.25 213 TYR A N 1
ATOM 1617 C CA . TYR A 1 213 ? 15.891 4.830 -3.539 1.00 90.25 213 TYR A CA 1
ATOM 1618 C C . TYR A 1 213 ? 16.228 4.337 -4.951 1.00 90.25 213 TYR A C 1
ATOM 1620 O O . TYR A 1 213 ? 15.380 4.266 -5.834 1.00 90.25 213 TYR A O 1
ATOM 1628 N N . MET A 1 214 ? 17.503 4.014 -5.170 1.00 89.75 214 MET A N 1
ATOM 1629 C CA . MET A 1 214 ? 18.097 3.741 -6.489 1.00 89.75 214 MET A CA 1
ATOM 1630 C C . MET A 1 214 ? 17.660 2.426 -7.157 1.00 89.75 214 MET A C 1
ATOM 1632 O O . MET A 1 214 ? 18.216 2.057 -8.192 1.00 89.75 214 MET A O 1
ATOM 1636 N N . ALA A 1 215 ? 16.670 1.715 -6.614 1.00 88.19 215 ALA A N 1
ATOM 1637 C CA . ALA A 1 215 ? 16.162 0.497 -7.232 1.00 88.19 215 ALA A CA 1
ATOM 1638 C C . ALA A 1 215 ? 15.696 0.786 -8.676 1.00 88.19 215 ALA A C 1
ATOM 1640 O O . ALA A 1 215 ? 14.907 1.718 -8.890 1.00 88.19 215 ALA A O 1
ATOM 1641 N N . PRO A 1 216 ? 16.095 -0.013 -9.686 1.00 84.25 216 PRO A N 1
ATOM 1642 C CA . PRO A 1 216 ? 15.717 0.251 -11.075 1.00 84.25 216 PRO A CA 1
ATOM 1643 C C . PRO A 1 216 ? 14.201 0.319 -11.302 1.00 84.25 216 PRO A C 1
ATOM 1645 O O . PRO A 1 216 ? 13.720 1.107 -12.119 1.00 84.25 216 PRO A O 1
ATOM 1648 N N . GLY A 1 217 ? 13.431 -0.461 -10.535 1.00 81.38 217 GLY A N 1
ATOM 1649 C CA . GLY A 1 217 ? 11.967 -0.429 -10.548 1.00 81.38 217 GLY A CA 1
ATOM 1650 C C . GLY A 1 217 ? 11.348 0.857 -9.982 1.00 81.38 217 GLY A C 1
ATOM 1651 O O . GLY A 1 217 ? 10.168 1.104 -10.223 1.00 81.38 217 GLY A O 1
ATOM 1652 N N . TRP A 1 218 ? 12.117 1.684 -9.270 1.00 87.50 218 TRP A N 1
ATOM 1653 C CA . TRP A 1 218 ? 11.671 2.937 -8.657 1.00 87.50 218 TRP A CA 1
ATOM 1654 C C . TRP A 1 218 ? 11.960 4.160 -9.532 1.00 87.50 218 TRP A C 1
ATOM 1656 O O . TRP A 1 218 ? 11.012 4.856 -9.895 1.00 87.50 218 TRP A O 1
ATOM 1666 N N . ILE A 1 219 ? 13.225 4.365 -9.935 1.00 84.00 219 ILE A N 1
ATOM 1667 C CA . ILE A 1 219 ? 13.690 5.544 -10.710 1.00 84.00 219 ILE A CA 1
ATOM 1668 C C . ILE A 1 219 ? 14.597 5.216 -11.914 1.00 84.00 219 ILE A C 1
ATOM 1670 O O . ILE A 1 219 ? 15.114 6.119 -12.565 1.00 84.00 219 ILE A O 1
ATOM 1674 N N . GLY A 1 220 ? 14.837 3.941 -12.232 1.00 73.94 220 GLY A N 1
ATOM 1675 C CA . GLY A 1 220 ? 15.951 3.563 -13.116 1.00 73.94 220 GLY A CA 1
ATOM 1676 C C . GLY A 1 220 ? 15.702 3.631 -14.626 1.00 73.94 220 GLY A C 1
ATOM 1677 O O . GLY A 1 220 ? 16.653 3.520 -15.394 1.00 73.94 220 GLY A O 1
ATOM 1678 N N . ASN A 1 221 ? 14.454 3.746 -15.091 1.00 73.31 221 ASN A N 1
ATOM 1679 C CA . ASN A 1 221 ? 14.133 3.765 -16.526 1.00 73.31 221 ASN A CA 1
ATOM 1680 C C . ASN A 1 221 ? 12.705 4.271 -16.806 1.00 73.31 221 ASN A C 1
ATOM 1682 O O . ASN A 1 221 ? 11.917 4.496 -15.888 1.00 73.31 221 ASN A O 1
ATOM 1686 N N . SER A 1 222 ? 12.342 4.372 -18.090 1.00 72.06 222 SER A N 1
ATOM 1687 C CA . SER A 1 222 ? 11.010 4.783 -18.574 1.00 72.06 222 SER A CA 1
ATOM 1688 C C . SER A 1 222 ? 9.849 3.885 -18.120 1.00 72.06 222 SER A C 1
ATOM 1690 O O . SER A 1 222 ? 8.684 4.233 -18.300 1.00 72.06 222 SER A O 1
ATOM 1692 N N . ASN A 1 223 ? 10.144 2.722 -17.539 1.00 69.88 223 ASN A N 1
ATOM 1693 C CA . ASN A 1 223 ? 9.166 1.792 -16.989 1.00 69.88 223 ASN A CA 1
ATOM 1694 C C . ASN A 1 223 ? 9.103 1.786 -15.457 1.00 69.88 223 ASN A C 1
ATOM 1696 O O . ASN A 1 223 ? 8.265 1.055 -14.917 1.00 69.88 223 ASN A O 1
ATOM 1700 N N . SER A 1 224 ? 9.949 2.572 -14.790 1.00 79.94 224 SER A N 1
ATOM 1701 C CA . SER A 1 224 ? 10.014 2.683 -13.334 1.00 79.94 224 SER A CA 1
ATOM 1702 C C . SER A 1 224 ? 8.741 3.294 -12.737 1.00 79.94 224 SER A C 1
ATOM 1704 O O . SER A 1 224 ? 7.934 3.903 -13.446 1.00 79.94 224 SER A O 1
ATOM 1706 N N . TYR A 1 225 ? 8.535 3.094 -11.432 1.00 84.06 225 TYR A N 1
ATOM 1707 C CA . TYR A 1 225 ? 7.357 3.574 -10.707 1.00 84.06 225 TYR A CA 1
ATOM 1708 C C . TYR A 1 225 ? 7.153 5.076 -10.914 1.00 84.06 225 TYR A C 1
ATOM 1710 O O . TYR A 1 225 ? 6.072 5.503 -11.321 1.00 84.06 225 TYR A O 1
ATOM 1718 N N . TRP A 1 226 ? 8.204 5.876 -10.720 1.00 85.06 226 TRP A N 1
ATOM 1719 C CA . TRP A 1 226 ? 8.081 7.323 -10.834 1.00 85.06 226 TRP A CA 1
ATOM 1720 C C . TRP A 1 226 ? 7.943 7.823 -12.252 1.00 85.06 226 TRP A C 1
ATOM 1722 O O . TRP A 1 226 ? 7.441 8.919 -12.399 1.00 85.06 226 TRP A O 1
ATOM 1732 N N . GLU A 1 227 ? 8.283 7.081 -13.301 1.00 83.00 227 GLU A N 1
ATOM 1733 C CA . GLU A 1 227 ? 8.042 7.542 -14.679 1.00 83.00 227 GLU A CA 1
ATOM 1734 C C . GLU A 1 227 ? 6.586 7.373 -15.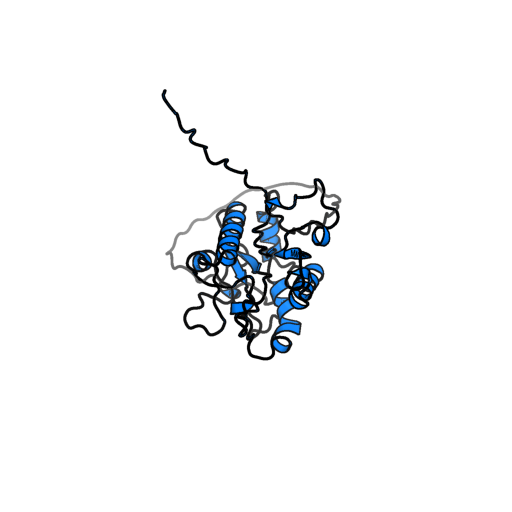136 1.00 83.00 227 GLU A C 1
ATOM 1736 O O . GLU A 1 227 ? 6.202 7.805 -16.224 1.00 83.00 227 GLU A O 1
ATOM 1741 N N . ARG A 1 228 ? 5.731 6.787 -14.291 1.00 77.06 228 ARG A N 1
ATOM 1742 C CA . ARG A 1 228 ? 4.342 6.490 -14.637 1.00 77.06 228 ARG A CA 1
ATOM 1743 C C . ARG A 1 228 ? 3.398 7.563 -14.098 1.00 77.06 228 ARG A C 1
ATOM 1745 O O . ARG A 1 228 ? 3.299 7.719 -12.879 1.00 77.06 228 ARG A O 1
ATOM 1752 N N . PRO A 1 229 ? 2.621 8.242 -14.969 1.00 79.88 229 PRO A N 1
ATOM 1753 C CA . PRO A 1 229 ? 1.634 9.228 -14.530 1.00 79.88 229 PRO A CA 1
ATOM 1754 C C . PRO A 1 229 ? 0.667 8.673 -13.482 1.00 79.88 229 PRO A C 1
ATOM 1756 O O . PRO A 1 229 ? 0.339 9.365 -12.526 1.00 79.88 229 PRO A O 1
ATOM 1759 N N . TRP A 1 230 ? 0.274 7.403 -13.622 1.00 78.62 230 TRP A N 1
ATOM 1760 C CA . TRP A 1 230 ? -0.614 6.728 -12.679 1.00 78.62 230 TRP A CA 1
ATOM 1761 C C . TRP A 1 230 ? -0.047 6.661 -11.258 1.00 78.62 230 TRP A C 1
ATOM 1763 O O . TRP A 1 230 ? -0.657 7.151 -10.314 1.00 78.62 230 TRP A O 1
ATOM 1773 N N . CYS A 1 231 ? 1.163 6.127 -11.123 1.00 83.12 231 CYS A N 1
ATOM 1774 C CA . CYS A 1 231 ? 1.852 5.975 -9.848 1.00 83.12 231 CYS A CA 1
ATOM 1775 C C . CYS A 1 231 ? 2.140 7.333 -9.181 1.00 83.12 231 CYS A C 1
ATOM 1777 O O . CYS A 1 231 ? 2.043 7.470 -7.961 1.00 83.12 231 CYS A O 1
ATOM 1779 N N . ARG A 1 232 ? 2.419 8.374 -9.985 1.00 85.31 232 ARG A N 1
ATOM 1780 C CA . ARG A 1 232 ? 2.524 9.762 -9.501 1.00 85.31 232 ARG A CA 1
ATOM 1781 C C . ARG A 1 232 ? 1.196 10.273 -8.943 1.00 85.31 232 ARG A C 1
ATOM 1783 O O . ARG A 1 232 ? 1.196 10.950 -7.918 1.00 85.31 232 ARG A O 1
ATOM 1790 N N . ILE A 1 233 ? 0.076 9.965 -9.597 1.00 84.56 233 ILE A N 1
ATOM 1791 C CA . ILE A 1 233 ? -1.263 10.354 -9.139 1.00 84.56 233 ILE A CA 1
ATOM 1792 C C . ILE A 1 233 ? -1.606 9.654 -7.819 1.00 84.56 233 ILE A C 1
ATOM 1794 O O . ILE A 1 233 ? -2.052 10.328 -6.895 1.00 84.56 233 ILE A O 1
ATOM 1798 N N . GLU A 1 234 ? -1.348 8.349 -7.694 1.00 86.25 234 GLU A N 1
ATOM 1799 C CA . GLU A 1 234 ? -1.549 7.591 -6.446 1.00 86.25 234 GLU A CA 1
ATOM 1800 C C . GLU A 1 234 ? -0.759 8.206 -5.288 1.00 86.25 234 GLU A C 1
ATOM 1802 O O . GLU A 1 234 ? -1.332 8.536 -4.250 1.00 86.25 234 GLU A O 1
ATOM 1807 N N . ALA A 1 235 ? 0.538 8.451 -5.498 1.00 86.25 235 ALA A N 1
ATOM 1808 C CA . ALA A 1 235 ? 1.391 9.088 -4.501 1.00 86.25 235 ALA A CA 1
ATOM 1809 C C . ALA A 1 235 ? 0.927 10.512 -4.158 1.00 86.25 235 ALA A C 1
ATOM 1811 O O . ALA A 1 235 ? 0.919 10.897 -2.991 1.00 86.25 235 ALA A O 1
ATOM 1812 N N . THR A 1 236 ? 0.491 11.287 -5.157 1.00 87.94 236 THR A N 1
ATOM 1813 C CA . THR A 1 236 ? -0.036 12.641 -4.942 1.00 87.94 236 THR A CA 1
ATOM 1814 C C . THR A 1 236 ? -1.299 12.595 -4.095 1.00 87.94 236 THR A C 1
ATOM 1816 O O . THR A 1 236 ? -1.391 13.321 -3.109 1.00 87.94 236 THR A O 1
ATOM 1819 N N . PHE A 1 237 ? -2.258 11.726 -4.428 1.00 87.94 237 PHE A N 1
ATOM 1820 C CA . PHE A 1 237 ? -3.463 11.567 -3.623 1.00 87.94 237 PHE A CA 1
ATOM 1821 C C . PHE A 1 237 ? -3.129 11.091 -2.214 1.00 87.94 237 PHE A C 1
ATOM 1823 O O . PHE A 1 237 ? -3.662 11.666 -1.274 1.00 87.94 237 PHE A O 1
ATOM 1830 N N . ALA A 1 238 ? -2.234 10.123 -2.037 1.00 86.62 238 ALA A N 1
ATOM 1831 C CA . ALA A 1 238 ? -1.820 9.672 -0.711 1.00 86.62 238 ALA A CA 1
ATOM 1832 C C . ALA A 1 238 ? -1.181 10.790 0.127 1.00 86.62 238 ALA A C 1
ATOM 1834 O O . ALA A 1 238 ? -1.455 10.889 1.319 1.00 86.62 238 ALA A O 1
ATOM 1835 N N . ALA A 1 239 ? -0.396 11.673 -0.494 1.00 87.38 239 ALA A N 1
ATOM 1836 C CA . ALA A 1 239 ? 0.242 12.792 0.193 1.00 87.38 239 ALA A CA 1
ATOM 1837 C C . ALA A 1 239 ? -0.739 13.906 0.600 1.00 87.38 239 ALA A C 1
ATOM 1839 O O . ALA A 1 239 ? -0.523 14.567 1.614 1.00 87.38 239 ALA A O 1
ATOM 1840 N N . VAL A 1 240 ? -1.798 14.141 -0.185 1.00 88.81 240 VAL A N 1
ATOM 1841 C CA . VAL A 1 240 ? -2.726 15.272 0.035 1.00 88.81 240 VAL A CA 1
ATOM 1842 C C . VAL A 1 240 ? -4.081 14.869 0.609 1.00 88.81 240 VAL A C 1
ATOM 1844 O O . VAL A 1 240 ? -4.855 15.741 0.998 1.00 88.81 240 VAL A O 1
ATOM 1847 N N . THR A 1 241 ? -4.409 13.577 0.627 1.00 86.19 241 THR A N 1
ATOM 1848 C CA . THR A 1 241 ? -5.689 13.084 1.143 1.00 86.19 241 THR A CA 1
ATOM 1849 C C . THR A 1 241 ? -5.603 12.981 2.661 1.00 86.19 241 THR A C 1
ATOM 1851 O O . THR A 1 241 ? -4.786 12.213 3.168 1.00 86.19 241 THR A O 1
ATOM 1854 N N . PRO A 1 242 ? -6.439 13.721 3.409 1.00 81.94 242 PRO A N 1
ATOM 1855 C CA . PRO A 1 242 ? -6.487 13.577 4.853 1.00 81.94 242 PRO A CA 1
ATOM 1856 C C . PRO A 1 242 ? -6.893 12.150 5.225 1.00 81.94 242 PRO A C 1
ATOM 1858 O O . PRO A 1 242 ? -7.843 11.606 4.655 1.00 81.94 242 PRO A O 1
ATOM 1861 N N . GLN A 1 243 ? -6.203 11.561 6.201 1.00 72.69 243 GLN A N 1
ATOM 1862 C CA . GLN A 1 243 ? -6.683 10.329 6.816 1.00 72.69 243 GLN A CA 1
ATOM 1863 C C . GLN A 1 243 ? -8.019 10.582 7.517 1.00 72.69 243 GLN A C 1
ATOM 1865 O O . GLN A 1 243 ? -8.283 11.671 8.033 1.00 72.69 243 GLN A O 1
ATOM 1870 N N . SER A 1 244 ? -8.872 9.560 7.538 1.00 74.38 244 SER A N 1
ATOM 1871 C CA . SER A 1 244 ? -10.118 9.615 8.295 1.00 74.38 244 SER A CA 1
ATOM 1872 C C . SER A 1 244 ? -9.821 9.789 9.788 1.00 74.38 244 SER A C 1
ATOM 1874 O O . SER A 1 244 ? -9.085 8.999 10.361 1.00 74.38 244 SER A O 1
ATOM 1876 N N . GLU A 1 245 ? -10.413 10.789 10.444 1.00 78.19 245 GLU A N 1
ATOM 1877 C CA . GLU A 1 245 ? -10.292 10.987 11.901 1.00 78.19 245 GLU A CA 1
ATOM 1878 C C . GLU A 1 245 ? -11.453 10.366 12.691 1.00 78.19 245 GLU A C 1
ATOM 1880 O O . GLU A 1 245 ? -11.854 10.852 13.758 1.00 78.19 245 GLU A O 1
ATOM 1885 N N . ASP A 1 246 ? -12.039 9.303 12.155 1.00 83.69 246 ASP A N 1
ATOM 1886 C CA . ASP A 1 246 ? -13.146 8.637 12.816 1.00 83.69 246 ASP A CA 1
ATOM 1887 C C . ASP A 1 246 ? -12.704 7.856 14.067 1.00 83.69 246 ASP A C 1
ATOM 1889 O O . ASP A 1 246 ? -11.519 7.696 14.384 1.00 83.69 246 ASP A O 1
ATOM 1893 N N . ASP A 1 247 ? -13.688 7.371 14.819 1.00 86.62 247 ASP A N 1
ATOM 1894 C CA . ASP A 1 247 ? -13.428 6.636 16.056 1.00 86.62 247 ASP A CA 1
ATOM 1895 C C . ASP A 1 247 ? -12.691 5.314 15.813 1.00 86.62 247 ASP A C 1
ATOM 1897 O O . ASP A 1 247 ? -11.976 4.836 16.698 1.00 86.62 247 ASP A O 1
ATOM 1901 N N . ALA A 1 248 ? -12.835 4.718 14.624 1.00 86.38 248 ALA A N 1
ATOM 1902 C CA . ALA A 1 248 ? -12.148 3.481 14.284 1.00 86.38 248 ALA A CA 1
ATOM 1903 C C . ALA A 1 248 ? -10.651 3.718 14.076 1.00 86.38 248 ALA A C 1
ATOM 1905 O O . ALA A 1 248 ? -9.832 2.983 14.631 1.00 86.38 248 ALA A O 1
ATOM 1906 N N . TRP A 1 249 ? -10.288 4.774 13.353 1.00 85.31 249 TRP A N 1
ATOM 1907 C CA . TRP A 1 249 ? -8.913 5.219 13.195 1.00 85.31 249 TRP A CA 1
ATOM 1908 C C . TRP A 1 249 ? -8.283 5.598 14.536 1.00 85.31 249 TRP A C 1
ATOM 1910 O O . TRP A 1 249 ? -7.214 5.097 14.880 1.00 85.31 249 TRP A O 1
ATOM 1920 N N . LYS A 1 250 ? -8.970 6.401 15.358 1.00 86.94 250 LYS A N 1
ATOM 1921 C CA . LYS A 1 250 ? -8.476 6.783 16.696 1.00 86.94 250 LYS A CA 1
ATOM 1922 C C . LYS A 1 250 ? -8.219 5.569 17.587 1.00 86.94 250 LYS A C 1
ATOM 1924 O O . LYS A 1 250 ? -7.205 5.523 18.292 1.00 86.94 250 LYS A O 1
ATOM 1929 N N . ALA A 1 251 ? -9.106 4.573 17.540 1.00 87.38 251 ALA A N 1
ATOM 1930 C CA . ALA A 1 251 ? -8.918 3.313 18.249 1.00 87.38 251 ALA A CA 1
ATOM 1931 C C . ALA A 1 251 ? -7.674 2.562 17.743 1.00 87.38 251 ALA A C 1
ATOM 1933 O O . ALA A 1 251 ? -6.868 2.117 18.562 1.00 87.38 251 ALA A O 1
ATOM 1934 N N . LYS A 1 252 ? -7.469 2.492 16.419 1.00 90.31 252 LYS A N 1
ATOM 1935 C CA . LYS A 1 252 ? -6.277 1.882 15.810 1.00 90.31 252 LYS A CA 1
ATOM 1936 C C . LYS A 1 252 ? -4.992 2.588 16.230 1.00 90.31 252 LYS A C 1
ATOM 1938 O O . LYS A 1 252 ? -4.101 1.940 16.767 1.00 90.31 252 LYS A O 1
ATOM 1943 N N . VAL A 1 253 ? -4.915 3.910 16.079 1.00 87.06 253 VAL A N 1
ATOM 1944 C CA . VAL A 1 253 ? -3.741 4.705 16.484 1.00 87.06 253 VAL A CA 1
ATOM 1945 C C . VAL A 1 253 ? -3.427 4.508 17.963 1.00 87.06 253 VAL A C 1
ATOM 1947 O O . VAL A 1 253 ? -2.268 4.342 18.336 1.00 87.06 253 VAL A O 1
ATOM 1950 N N . THR A 1 254 ? -4.454 4.474 18.813 1.00 88.62 254 THR A N 1
ATOM 1951 C CA . THR A 1 254 ? -4.280 4.225 20.249 1.00 88.62 254 THR A CA 1
ATOM 1952 C C . THR A 1 254 ? -3.706 2.833 20.509 1.00 88.62 254 THR A C 1
ATOM 1954 O O . THR A 1 254 ? -2.774 2.704 21.300 1.00 88.62 254 THR A O 1
ATOM 1957 N N . ALA A 1 255 ? -4.210 1.805 19.821 1.00 87.06 255 ALA A N 1
ATOM 1958 C CA . ALA A 1 255 ? -3.727 0.430 19.948 1.00 87.06 255 ALA A CA 1
ATOM 1959 C C . ALA A 1 255 ? -2.302 0.227 19.395 1.00 87.06 255 ALA A C 1
ATOM 1961 O O . ALA A 1 255 ? -1.561 -0.615 19.902 1.00 87.06 255 ALA A O 1
ATOM 1962 N N . LEU A 1 256 ? -1.912 1.001 18.379 1.00 86.81 256 LEU A N 1
ATOM 1963 C CA . LEU A 1 256 ? -0.594 0.938 17.736 1.00 86.81 256 LEU A CA 1
ATOM 1964 C C . LEU A 1 256 ? 0.447 1.858 18.389 1.00 86.81 256 LEU A C 1
ATOM 1966 O O . LEU A 1 256 ? 1.635 1.784 18.074 1.00 86.81 256 LEU A O 1
ATOM 1970 N N . LYS A 1 257 ? 0.036 2.722 19.321 1.00 87.31 257 LYS A N 1
ATOM 1971 C CA . LYS A 1 257 ? 0.925 3.693 19.959 1.00 87.31 257 LYS A CA 1
ATOM 1972 C C . LYS A 1 257 ? 2.093 2.998 20.668 1.00 87.31 257 LYS A C 1
ATOM 1974 O O . LYS A 1 257 ? 1.900 2.177 21.561 1.00 87.31 257 LYS A O 1
ATOM 1979 N N . GLY A 1 258 ? 3.318 3.376 20.298 1.00 77.56 258 GLY A N 1
ATOM 1980 C CA . GLY A 1 258 ? 4.546 2.822 20.879 1.00 77.56 258 GLY A CA 1
ATOM 1981 C C . GLY A 1 258 ? 4.960 1.459 20.318 1.00 77.56 258 GLY A C 1
ATOM 1982 O O . GLY A 1 258 ? 5.882 0.845 20.854 1.00 77.56 258 GLY A O 1
ATOM 1983 N N . LYS A 1 259 ? 4.305 0.979 19.254 1.00 74.31 259 LYS A N 1
ATOM 1984 C CA . LYS A 1 259 ? 4.761 -0.177 18.482 1.00 74.31 259 LYS A CA 1
ATOM 1985 C C . LYS A 1 259 ? 5.619 0.300 17.307 1.00 74.31 259 LYS A C 1
ATOM 1987 O O . LYS A 1 259 ? 5.235 1.268 16.652 1.00 74.31 259 LYS A O 1
ATOM 1992 N N . PRO A 1 260 ? 6.770 -0.339 17.043 1.00 64.19 260 PRO A N 1
ATOM 1993 C CA . PRO A 1 260 ? 7.453 -0.152 15.775 1.00 64.19 260 PRO A CA 1
ATOM 1994 C C . PRO A 1 260 ? 6.560 -0.763 14.691 1.00 64.19 260 PRO A C 1
ATOM 1996 O O . PRO A 1 260 ? 6.290 -1.963 14.730 1.00 64.19 260 PRO A O 1
ATOM 1999 N N . LEU A 1 261 ? 6.044 0.078 13.796 1.00 57.16 261 LEU A N 1
ATOM 2000 C CA . LEU A 1 261 ? 5.489 -0.386 12.530 1.00 57.16 261 LEU A CA 1
ATOM 2001 C C . LEU A 1 261 ? 6.654 -0.595 11.572 1.00 57.16 261 LEU A C 1
ATOM 2003 O O . LEU A 1 261 ? 7.436 0.368 11.397 1.00 57.16 261 LEU A O 1
#

Foldseek 3Di:
DDDDDDDDDDDPDDDDDDDFDDDDDDDDDDDDDDDDDDDDDDDDDDDDDDPDDDDPPDPPPCPDPVLFFWWDWLVRLVVDQDQDAAPPPDDRTDTPSVDPLLQEAEEEELEDDPDPDPPPVPDDPQDCPPRRVQSVQVSVVLVVVCVLADPSHTYIYGYCRHGAPPVPPRVVVPDVNLLVSLLSHPGYDYGDDAPPCVVADQDPDDPDPQPRVPRCLRPVDCNHLVVDPSSVVSVVSNVPRDHDPDPSVVSRCVRSPPTDD

Solvent-accessible surface area (backbone atoms only — not comparable to full-atom values): 17178 Å² total; per-residue (Å²): 137,88,84,82,81,85,84,80,77,84,82,82,76,79,89,75,85,78,89,68,86,72,90,83,80,86,78,91,84,83,90,88,89,84,86,92,86,84,83,90,86,86,85,88,83,90,80,85,94,68,90,71,80,78,78,83,88,63,86,71,71,90,65,58,86,91,63,63,50,45,25,31,38,55,73,54,55,68,74,48,87,62,87,50,45,50,89,48,98,78,50,73,55,43,52,54,86,78,50,61,61,57,39,39,50,29,31,34,46,54,63,81,81,82,64,76,50,88,46,85,84,53,68,41,96,80,44,84,54,90,80,37,66,62,60,53,50,47,49,53,51,51,51,55,52,56,72,50,46,65,92,80,49,48,49,32,36,34,43,58,59,45,63,45,60,76,90,64,63,49,67,78,69,31,71,71,46,48,54,56,49,52,33,68,28,77,40,77,45,66,80,66,72,53,92,60,54,90,80,54,72,82,64,99,66,83,88,45,73,80,80,56,49,73,40,50,47,39,67,60,45,88,82,8,45,67,61,32,72,65,53,46,48,53,52,49,44,60,74,70,48,67,71,59,86,45,74,38,47,54,50,36,53,62,73,48,62,92,51,74,117

Mean predicted aligned error: 14.13 Å

pLDDT: mean 70.11, std 23.18, range [26.61, 97.56]

Sequence (261 aa):
GDSSVPTSVPNESPAVPVPIMGNTLGSSGAKGKTAETDPTTVPTSRDAEATPAVPSDRPTANVPSSAEGMFVSLSALRDLREFPRRGASACPSAPYSTFPARTTLFVFLSHRWLTPSRDPNQAHPDLPHSGNPKLELVKVACDKLMHSLPTNFSIALWMDWMSLNQDGNPAEELGDRMRSLIASCDILLTPVVDLEHGNWSYPPLWTNYYEEYMAPGWIGNSNSYWERPWCRIEATFAAVTPQSEDDAWKAKVTALKGKPL

Radius of gyration: 23.09 Å; Cα contacts (8 Å, |Δi|>4): 258; chains: 1; bounding box: 77×57×72 Å